Protein AF-A0A7C9LCJ6-F1 (afdb_monomer_lite)

Radius of gyration: 20.31 Å; chains: 1; bounding box: 43×65×40 Å

Structure (mmCIF, N/CA/C/O backbone):
data_AF-A0A7C9LCJ6-F1
#
_entry.id   AF-A0A7C9LCJ6-F1
#
loop_
_atom_site.group_PDB
_atom_site.id
_atom_site.type_symbol
_atom_site.label_atom_id
_atom_site.label_alt_id
_atom_site.label_comp_id
_atom_site.label_asym_id
_atom_site.label_entity_id
_atom_site.label_seq_id
_atom_site.pdbx_PDB_ins_code
_atom_site.Cartn_x
_atom_site.Cartn_y
_atom_site.Cartn_z
_atom_site.occupancy
_atom_site.B_iso_or_equiv
_atom_site.auth_seq_id
_atom_site.auth_comp_id
_atom_site.auth_asym_id
_atom_site.auth_atom_id
_atom_site.pdbx_PDB_model_num
ATOM 1 N N . MET A 1 1 ? -25.055 7.426 4.711 1.00 35.75 1 MET A N 1
ATOM 2 C CA . MET A 1 1 ? -24.542 7.550 3.333 1.00 35.75 1 MET A CA 1
ATOM 3 C C . MET A 1 1 ? -23.091 7.094 3.243 1.00 35.75 1 MET A C 1
ATOM 5 O O . MET A 1 1 ? -22.917 6.023 2.691 1.00 35.75 1 MET A O 1
ATOM 9 N N . ARG A 1 2 ? -22.102 7.724 3.911 1.00 42.06 2 ARG A N 1
ATOM 10 C CA . ARG A 1 2 ? -20.687 7.257 3.878 1.00 42.06 2 ARG A CA 1
ATOM 11 C C . ARG A 1 2 ? -20.478 5.758 4.163 1.00 42.06 2 ARG A C 1
ATOM 13 O O . ARG A 1 2 ? -19.827 5.092 3.375 1.00 42.06 2 ARG A O 1
ATOM 20 N N . ASN A 1 3 ? -21.097 5.198 5.209 1.00 47.25 3 ASN A N 1
ATOM 21 C CA . ASN A 1 3 ? -20.947 3.761 5.509 1.00 47.25 3 ASN A CA 1
ATOM 22 C C . ASN A 1 3 ? -21.596 2.841 4.457 1.00 47.25 3 ASN A C 1
ATOM 24 O O . ASN A 1 3 ? -21.202 1.689 4.341 1.00 47.25 3 ASN A O 1
ATOM 28 N N . GLN A 1 4 ? -22.598 3.312 3.704 1.00 44.66 4 GLN A N 1
ATOM 29 C CA . GLN A 1 4 ? -23.225 2.523 2.636 1.00 44.66 4 GLN A CA 1
ATOM 30 C C . GLN A 1 4 ? -22.378 2.545 1.360 1.00 44.66 4 GLN A C 1
ATOM 32 O O . GLN A 1 4 ? -22.213 1.502 0.746 1.00 44.66 4 GLN A O 1
ATOM 37 N N . GLU A 1 5 ? -21.792 3.692 1.010 1.00 51.62 5 GLU A N 1
ATOM 38 C CA . GLU A 1 5 ? -20.865 3.827 -0.125 1.00 51.62 5 GLU A CA 1
ATOM 39 C C . GLU A 1 5 ? -19.547 3.086 0.130 1.00 51.62 5 GLU A C 1
ATOM 41 O O . GLU A 1 5 ? -19.066 2.367 -0.739 1.00 51.62 5 GLU A O 1
ATOM 46 N N . GLN A 1 6 ? -19.007 3.165 1.352 1.00 58.88 6 GLN A N 1
ATOM 47 C CA . GLN A 1 6 ? -17.836 2.377 1.748 1.00 58.88 6 GLN A CA 1
ATOM 48 C C . GLN A 1 6 ? -18.121 0.873 1.711 1.00 58.88 6 GLN A C 1
ATOM 50 O O . GLN A 1 6 ? -17.286 0.108 1.240 1.00 58.88 6 GLN A O 1
ATOM 55 N N . ASN A 1 7 ? -19.297 0.432 2.168 1.00 61.66 7 ASN A N 1
ATOM 56 C CA . ASN A 1 7 ? -19.665 -0.983 2.097 1.00 61.66 7 ASN A CA 1
ATOM 57 C C . ASN A 1 7 ? -19.914 -1.452 0.656 1.00 61.66 7 ASN A C 1
ATOM 59 O O . ASN A 1 7 ? -19.486 -2.548 0.315 1.00 61.66 7 ASN A O 1
ATOM 63 N N . ALA A 1 8 ? -20.511 -0.619 -0.199 1.00 63.06 8 ALA A N 1
ATOM 64 C CA . ALA A 1 8 ? -20.677 -0.923 -1.619 1.00 63.06 8 ALA A CA 1
ATOM 65 C C . ALA A 1 8 ? -19.321 -1.042 -2.337 1.00 63.06 8 ALA A C 1
ATOM 67 O O . ALA A 1 8 ? -19.094 -2.007 -3.061 1.00 63.06 8 ALA A O 1
ATOM 68 N N . GLY A 1 9 ? -18.381 -0.125 -2.077 1.00 69.88 9 GLY A N 1
ATOM 69 C CA . GLY A 1 9 ? -17.020 -0.221 -2.613 1.00 69.88 9 GLY A CA 1
ATOM 70 C C . GLY A 1 9 ? -16.290 -1.487 -2.148 1.00 69.88 9 GLY A C 1
ATOM 71 O O . GLY A 1 9 ? -15.597 -2.133 -2.928 1.00 69.88 9 GLY A O 1
ATOM 72 N N . ARG A 1 10 ? -16.497 -1.901 -0.894 1.00 74.88 10 ARG A N 1
ATOM 73 C CA . ARG A 1 10 ? -15.926 -3.145 -0.351 1.00 74.88 10 ARG A CA 1
ATOM 74 C C . ARG A 1 10 ? -16.480 -4.394 -1.050 1.00 74.88 10 ARG A C 1
ATOM 76 O O . ARG A 1 10 ? -15.700 -5.257 -1.441 1.00 74.88 10 ARG A O 1
ATOM 83 N N . GLU A 1 11 ? -17.794 -4.461 -1.272 1.00 79.19 11 GLU A N 1
ATOM 84 C CA . GLU A 1 11 ? -18.436 -5.559 -2.019 1.00 79.19 11 GLU A CA 1
ATOM 85 C C . GLU A 1 11 ? -17.936 -5.645 -3.469 1.00 79.19 11 GLU A C 1
ATOM 87 O O . GLU A 1 11 ? -17.715 -6.739 -3.993 1.00 79.19 11 GLU A O 1
ATOM 92 N N . VAL A 1 12 ? -17.688 -4.495 -4.104 1.00 83.31 12 VAL A N 1
ATOM 93 C CA . VAL A 1 12 ? -17.089 -4.437 -5.442 1.00 83.31 12 VAL A CA 1
ATOM 94 C C . VAL A 1 12 ? -15.687 -5.043 -5.435 1.00 83.31 12 VAL A C 1
ATOM 96 O O . VAL A 1 12 ? -15.401 -5.895 -6.278 1.00 83.31 12 VAL A O 1
ATOM 99 N N . LEU A 1 13 ? -14.835 -4.678 -4.473 1.00 85.44 13 LEU A N 1
ATOM 100 C CA . LEU A 1 13 ? -13.474 -5.215 -4.397 1.00 85.44 13 LEU A CA 1
ATOM 101 C C . LEU A 1 13 ? -13.454 -6.731 -4.195 1.00 85.44 13 LEU A C 1
ATOM 103 O O . LEU A 1 13 ? -12.685 -7.408 -4.874 1.00 85.44 13 LEU A O 1
ATOM 107 N N . ASP A 1 14 ? -14.317 -7.268 -3.332 1.00 85.44 14 ASP A N 1
ATOM 108 C CA . ASP A 1 14 ? -14.449 -8.721 -3.169 1.00 85.44 14 ASP A CA 1
ATOM 109 C C . ASP A 1 14 ? -14.891 -9.384 -4.479 1.00 85.44 14 ASP A C 1
ATOM 111 O O . ASP A 1 14 ? -14.275 -10.344 -4.941 1.00 85.44 14 ASP A O 1
ATOM 115 N N . SER A 1 15 ? -15.889 -8.820 -5.164 1.00 85.56 15 SER A N 1
ATOM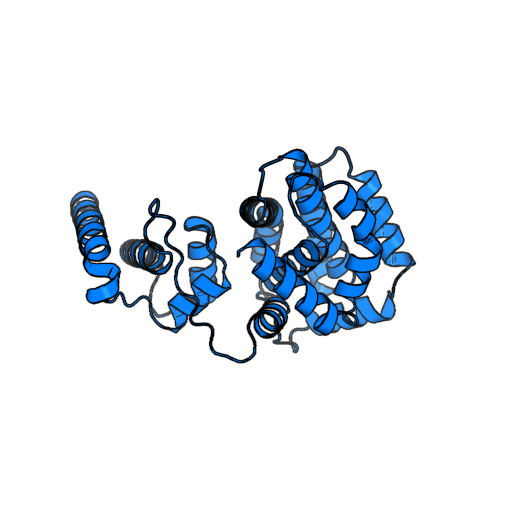 116 C CA . SER A 1 15 ? -16.385 -9.392 -6.419 1.00 85.56 15 SER A CA 1
ATOM 117 C C . SER A 1 15 ? -15.341 -9.394 -7.547 1.00 85.56 15 SER A C 1
ATOM 119 O O . SER A 1 15 ? -15.178 -10.410 -8.228 1.00 85.56 15 SER A O 1
ATOM 121 N N . VAL A 1 16 ? -14.600 -8.294 -7.719 1.00 88.50 16 VAL A N 1
ATOM 122 C CA . VAL A 1 16 ? -13.653 -8.094 -8.828 1.00 88.50 16 VAL A CA 1
ATOM 123 C C . VAL A 1 16 ? -12.315 -8.773 -8.544 1.00 88.50 16 VAL A C 1
ATOM 125 O O . VAL A 1 16 ? -11.758 -9.440 -9.418 1.00 88.50 16 VAL A O 1
ATOM 128 N N . PHE A 1 17 ? -11.808 -8.654 -7.316 1.00 90.81 17 PHE A N 1
ATOM 129 C CA . PHE A 1 17 ? -10.463 -9.100 -6.952 1.00 90.81 17 PHE A CA 1
ATOM 130 C C . PHE A 1 17 ? -10.439 -10.411 -6.160 1.00 90.81 17 PHE A C 1
ATOM 132 O O . PHE A 1 17 ? -9.354 -10.859 -5.803 1.00 90.81 17 PHE A O 1
ATOM 139 N N . SER A 1 18 ? -11.569 -11.099 -5.951 1.00 88.44 18 SER A N 1
ATOM 140 C CA . SER A 1 18 ? -11.627 -12.406 -5.257 1.00 88.44 18 SER A CA 1
ATOM 141 C C . SER A 1 18 ? -10.581 -13.427 -5.723 1.00 88.44 18 SER A C 1
ATOM 143 O O . SER A 1 18 ? -10.105 -14.236 -4.925 1.00 88.44 18 SER A O 1
ATOM 145 N N . ASN A 1 19 ? -10.198 -13.399 -7.004 1.00 87.94 19 ASN A N 1
ATOM 146 C CA . ASN A 1 19 ? -9.187 -14.295 -7.574 1.00 87.94 19 ASN A CA 1
ATOM 147 C C . ASN A 1 19 ? -7.772 -13.697 -7.641 1.00 87.94 19 ASN A C 1
ATOM 149 O O . ASN A 1 19 ? -6.826 -14.428 -7.939 1.00 87.94 19 ASN A O 1
ATOM 153 N N . HIS A 1 20 ? -7.604 -12.408 -7.342 1.00 91.25 20 HIS A N 1
ATOM 154 C CA . HIS A 1 20 ? -6.314 -11.729 -7.373 1.00 91.25 20 HIS A CA 1
ATOM 155 C C . HIS A 1 20 ? -5.376 -12.300 -6.290 1.00 91.25 20 HIS A C 1
ATOM 157 O O . HIS A 1 20 ? -5.785 -12.395 -5.125 1.00 91.25 20 HIS A O 1
ATOM 163 N N . PRO A 1 21 ? -4.113 -12.659 -6.607 1.00 89.62 21 PRO A N 1
ATOM 164 C CA . PRO A 1 21 ? -3.217 -13.326 -5.656 1.00 89.62 21 PRO A CA 1
ATOM 165 C C . PRO A 1 21 ? -3.026 -12.559 -4.343 1.00 89.62 21 PRO A C 1
ATOM 167 O O . PRO A 1 21 ? -3.142 -13.145 -3.266 1.00 89.62 21 PRO A O 1
ATOM 170 N N . LEU A 1 22 ? -2.818 -11.239 -4.421 1.00 90.00 22 LEU A N 1
ATOM 171 C CA . LEU A 1 22 ? -2.688 -10.386 -3.237 1.00 90.00 22 LEU A CA 1
ATOM 172 C C . LEU A 1 22 ? -3.994 -10.292 -2.429 1.00 90.00 22 LEU A C 1
ATOM 174 O O . LEU A 1 22 ? -3.958 -10.325 -1.202 1.00 90.00 22 LEU A O 1
ATOM 178 N N . TYR A 1 23 ? -5.153 -10.228 -3.088 1.00 90.38 23 TYR A N 1
ATOM 179 C CA . TYR A 1 23 ? -6.439 -10.122 -2.393 1.00 90.38 23 TYR A CA 1
ATOM 180 C C . TYR A 1 23 ? -6.761 -11.420 -1.642 1.00 90.38 23 TYR A C 1
ATOM 182 O O . TYR A 1 23 ? -7.127 -11.396 -0.467 1.00 90.38 23 TYR A O 1
ATOM 190 N N . ARG A 1 24 ? -6.519 -12.576 -2.277 1.00 86.00 24 ARG A N 1
ATOM 191 C CA . ARG A 1 24 ? -6.656 -13.897 -1.642 1.00 86.00 24 ARG A CA 1
ATOM 192 C C . ARG A 1 24 ? -5.725 -14.066 -0.452 1.00 86.0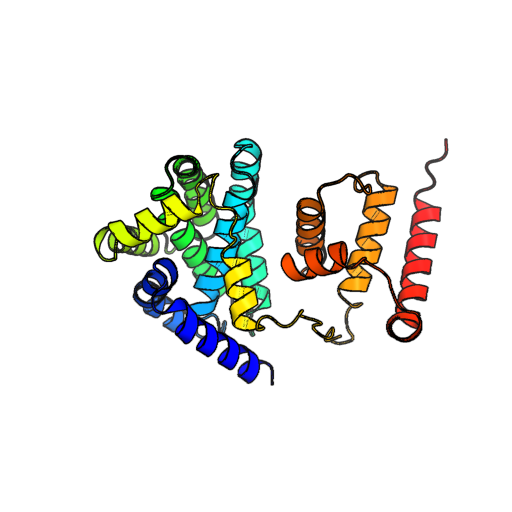0 24 ARG A C 1
ATOM 194 O O . ARG A 1 24 ? -6.145 -14.617 0.567 1.00 86.00 24 ARG A O 1
ATOM 201 N N . LEU A 1 25 ? -4.484 -13.589 -0.578 1.00 84.00 25 LEU A N 1
ATOM 202 C CA . LEU A 1 25 ? -3.533 -13.569 0.526 1.00 84.00 25 LEU A CA 1
ATOM 203 C C . LEU A 1 25 ? -4.125 -12.803 1.708 1.00 84.00 25 LEU A C 1
ATOM 205 O O . LEU A 1 25 ? -4.249 -13.367 2.790 1.00 84.00 25 LEU A O 1
ATOM 209 N N . ILE A 1 26 ? -4.534 -11.554 1.487 1.00 86.94 26 ILE A N 1
ATOM 210 C CA . ILE A 1 26 ? -5.057 -10.663 2.528 1.00 86.94 26 ILE A CA 1
ATOM 211 C C . ILE A 1 26 ? -6.328 -11.232 3.161 1.00 86.94 26 ILE A C 1
ATOM 213 O O . ILE A 1 26 ? -6.424 -11.270 4.387 1.00 86.94 26 ILE A O 1
ATOM 217 N N . SER A 1 27 ? -7.260 -11.752 2.362 1.00 83.44 27 SER A N 1
ATOM 218 C CA . SER A 1 27 ? -8.479 -12.407 2.851 1.00 83.44 27 SER A CA 1
ATOM 219 C C . SER A 1 27 ? -8.157 -13.564 3.809 1.00 83.44 27 SER A C 1
ATOM 221 O O . SER A 1 27 ? -8.648 -13.612 4.941 1.00 83.44 27 SER A O 1
ATOM 223 N N . GLY A 1 28 ? -7.241 -14.457 3.421 1.00 78.00 28 GLY A N 1
ATOM 224 C CA . GLY A 1 28 ? -6.842 -15.593 4.258 1.00 78.00 28 GLY A CA 1
ATOM 225 C C . GLY A 1 28 ? -5.976 -15.217 5.468 1.00 78.00 28 GLY A C 1
ATOM 226 O O . GLY A 1 28 ? -5.995 -15.914 6.486 1.00 78.00 28 GLY A O 1
ATOM 227 N N . ALA A 1 29 ? -5.210 -14.133 5.362 1.00 75.44 29 ALA A N 1
ATOM 228 C CA . ALA A 1 29 ? -4.171 -13.732 6.307 1.00 75.44 29 ALA A CA 1
ATOM 229 C C . ALA A 1 29 ? -4.650 -12.760 7.382 1.00 75.44 29 ALA A C 1
ATOM 231 O O . ALA A 1 29 ? -4.301 -12.889 8.561 1.00 75.44 29 ALA A O 1
ATOM 232 N N . CYS A 1 30 ? -5.422 -11.764 6.961 1.00 80.50 30 CYS A N 1
ATOM 233 C CA . CYS A 1 30 ? -5.667 -10.561 7.740 1.00 80.50 30 CYS A CA 1
ATOM 234 C C . CYS A 1 30 ? -7.007 -10.573 8.475 1.00 80.50 30 CYS A C 1
ATOM 236 O O . CYS A 1 30 ? -7.213 -9.730 9.345 1.00 80.50 30 CYS A O 1
ATOM 238 N N . THR A 1 31 ? -7.859 -11.578 8.238 1.00 78.25 31 THR A N 1
ATOM 239 C CA . THR A 1 31 ? -9.140 -11.754 8.949 1.00 78.25 31 THR A CA 1
ATOM 240 C C . THR A 1 31 ? -8.979 -11.721 10.478 1.00 78.25 31 THR A C 1
ATOM 242 O O . THR A 1 31 ? -9.851 -11.226 11.190 1.00 78.25 31 THR A O 1
ATOM 245 N N . LYS A 1 32 ? -7.868 -12.241 11.029 1.00 81.31 32 LYS A N 1
ATOM 246 C CA . LYS A 1 32 ? -7.633 -12.180 12.484 1.00 81.31 32 LYS A CA 1
ATOM 247 C C . LYS A 1 32 ? -7.395 -10.752 12.983 1.00 81.31 32 LYS A C 1
ATOM 249 O O . LYS A 1 32 ? -7.870 -10.422 14.060 1.00 81.31 32 LYS A O 1
ATOM 254 N N . TYR A 1 33 ? -6.711 -9.926 12.192 1.00 82.12 33 TYR A N 1
ATOM 255 C CA . TYR A 1 33 ? -6.375 -8.554 12.554 1.00 82.12 33 TYR A CA 1
ATOM 256 C C . TYR A 1 33 ? -7.589 -7.639 12.410 1.00 82.12 33 TYR A C 1
ATOM 258 O O . TYR A 1 33 ? -7.791 -6.794 13.268 1.00 82.12 33 TYR A O 1
ATOM 266 N N . GLU A 1 34 ? -8.457 -7.865 11.418 1.00 78.31 34 GLU A N 1
ATOM 267 C CA . GLU A 1 34 ? -9.744 -7.154 11.310 1.00 78.31 34 GLU A CA 1
ATOM 268 C C . GLU A 1 34 ? -10.567 -7.278 12.604 1.00 78.31 34 GLU A C 1
ATOM 270 O O . GLU A 1 34 ? -11.122 -6.300 13.092 1.00 78.31 34 GLU A O 1
ATOM 275 N N . ARG A 1 35 ? -10.570 -8.459 13.239 1.00 81.88 35 ARG A N 1
ATOM 276 C CA . ARG A 1 35 ? -11.262 -8.673 14.525 1.00 81.88 35 ARG A CA 1
ATOM 277 C C . ARG A 1 35 ? -10.651 -7.903 15.695 1.00 81.88 35 ARG A C 1
ATOM 279 O O . ARG A 1 35 ? -11.317 -7.749 16.713 1.00 81.88 35 ARG A O 1
ATOM 286 N N . GLU A 1 36 ? -9.398 -7.477 15.580 1.00 82.94 36 GLU A N 1
ATOM 287 C CA . GLU A 1 36 ? -8.702 -6.676 16.590 1.00 82.94 36 GLU A CA 1
ATOM 288 C C . GLU A 1 36 ? -8.849 -5.168 16.335 1.00 82.94 36 GLU A C 1
ATOM 290 O O . GLU A 1 36 ? -8.689 -4.379 17.261 1.00 82.94 36 GLU A O 1
ATOM 295 N N . LEU A 1 37 ? -9.210 -4.767 15.112 1.00 82.69 37 LEU A N 1
ATOM 296 C CA . LEU A 1 37 ? -9.400 -3.377 14.681 1.00 82.69 37 LEU A CA 1
ATOM 297 C C . LEU A 1 37 ? -10.842 -2.897 14.900 1.00 82.69 37 LEU A C 1
ATOM 299 O O . LEU A 1 37 ? -11.500 -2.349 14.018 1.00 82.69 37 LEU A O 1
ATOM 303 N N . THR A 1 38 ? -11.359 -3.138 16.102 1.00 79.31 38 THR A N 1
ATOM 304 C CA . THR A 1 38 ? -12.783 -2.939 16.413 1.00 79.31 38 THR A CA 1
ATOM 305 C C . THR A 1 38 ? -13.217 -1.474 16.481 1.00 79.31 38 THR A C 1
ATOM 307 O O . THR A 1 38 ? -14.412 -1.196 16.377 1.00 79.31 38 THR A O 1
ATOM 310 N N . LEU A 1 39 ? -12.282 -0.539 16.670 1.00 75.81 39 LEU A N 1
ATOM 311 C CA . LEU A 1 39 ? -12.570 0.887 16.845 1.00 75.81 39 LEU A CA 1
ATOM 312 C C . LEU A 1 39 ? -12.263 1.716 15.593 1.00 75.81 39 LEU A C 1
ATOM 314 O O . LEU A 1 39 ? -12.740 2.849 15.480 1.00 75.81 39 LEU A O 1
ATOM 318 N N . SER A 1 40 ? -11.475 1.177 14.666 1.00 72.94 40 SER A N 1
ATOM 319 C CA . SER A 1 40 ? -10.958 1.907 13.508 1.00 72.94 40 SER A CA 1
ATOM 320 C C . SER A 1 40 ? -11.761 1.727 12.217 1.00 72.94 40 SER A C 1
ATOM 322 O O . SER A 1 40 ? -11.511 2.453 11.261 1.00 72.94 40 SER A O 1
ATOM 324 N N . ASP A 1 41 ? -12.740 0.811 12.172 1.00 80.31 41 ASP A N 1
ATOM 325 C CA . ASP A 1 41 ? -13.515 0.461 10.956 1.00 80.31 41 ASP A CA 1
ATOM 326 C C . ASP A 1 41 ? -12.621 0.095 9.748 1.00 80.31 41 ASP A C 1
ATOM 328 O O . ASP A 1 41 ? -13.053 0.111 8.595 1.00 80.31 41 ASP A O 1
ATOM 332 N N . ILE A 1 42 ? -11.352 -0.235 10.017 1.00 85.75 42 ILE A N 1
ATOM 333 C CA . ILE A 1 42 ? -10.382 -0.695 9.028 1.00 85.75 42 ILE A CA 1
ATOM 334 C C . ILE A 1 42 ? -10.664 -2.165 8.760 1.00 85.75 42 ILE A C 1
ATOM 336 O O . ILE A 1 42 ? -10.697 -2.983 9.684 1.00 85.75 42 ILE A O 1
ATOM 340 N N . ARG A 1 43 ? -10.830 -2.502 7.483 1.00 86.06 43 ARG A N 1
ATOM 341 C CA . ARG A 1 43 ? -11.160 -3.860 7.045 1.00 86.06 43 ARG A CA 1
ATOM 342 C C . ARG A 1 43 ? -10.102 -4.428 6.112 1.00 86.06 43 ARG A C 1
ATOM 344 O O . ARG A 1 43 ? -9.115 -3.774 5.773 1.00 86.06 43 ARG A O 1
ATOM 351 N N . MET A 1 44 ? -10.295 -5.676 5.702 1.00 87.31 44 MET A N 1
ATOM 352 C CA . MET A 1 44 ? -9.367 -6.360 4.804 1.00 87.31 44 MET A CA 1
ATOM 353 C C . MET A 1 44 ? -9.173 -5.632 3.466 1.00 87.31 44 MET A C 1
ATOM 355 O O . MET A 1 44 ? -8.059 -5.592 2.947 1.00 87.31 44 MET A O 1
ATOM 359 N N . GLU A 1 45 ? -10.217 -4.999 2.935 1.00 87.88 45 GLU A N 1
ATOM 360 C CA . GLU A 1 45 ? -10.150 -4.229 1.694 1.00 87.88 45 GLU A CA 1
ATOM 361 C C . GLU A 1 45 ? -9.263 -2.992 1.849 1.00 87.88 45 GLU A C 1
ATOM 363 O O . GLU A 1 45 ? -8.543 -2.629 0.923 1.00 87.88 45 GLU A O 1
ATOM 368 N N . ASP A 1 46 ? -9.237 -2.383 3.037 1.00 88.38 46 ASP A N 1
ATOM 369 C CA . ASP A 1 46 ? -8.347 -1.261 3.321 1.00 88.38 46 ASP A CA 1
ATOM 370 C C . ASP A 1 46 ? -6.880 -1.699 3.297 1.00 88.38 46 ASP A C 1
ATOM 372 O O . ASP A 1 46 ? -6.039 -0.980 2.761 1.00 88.38 46 ASP A O 1
ATOM 376 N N . PHE A 1 47 ? -6.568 -2.905 3.781 1.00 90.12 47 PHE A N 1
ATOM 377 C CA . PHE A 1 47 ? -5.223 -3.463 3.628 1.00 90.12 47 PHE A CA 1
ATOM 378 C C . PHE A 1 47 ? -4.864 -3.707 2.166 1.00 90.12 47 PHE A C 1
ATOM 380 O O . PHE A 1 47 ? -3.725 -3.452 1.780 1.00 90.12 47 PHE A O 1
ATOM 387 N N . PHE A 1 48 ? -5.811 -4.181 1.355 1.00 91.44 48 PHE A N 1
ATOM 388 C CA . PHE A 1 48 ? -5.582 -4.402 -0.072 1.00 91.44 48 PHE A CA 1
ATOM 389 C C . PHE A 1 48 ? -5.286 -3.092 -0.802 1.00 91.44 48 PHE A C 1
ATOM 391 O O . PHE A 1 48 ? -4.253 -2.990 -1.462 1.00 91.44 48 PHE A O 1
ATOM 398 N N . VAL A 1 49 ? -6.124 -2.072 -0.600 1.00 90.69 49 VAL A N 1
ATOM 399 C CA . VAL A 1 49 ? -5.953 -0.742 -1.201 1.00 90.69 49 VAL A CA 1
ATOM 400 C C . VAL A 1 49 ? -4.631 -0.107 -0.774 1.00 90.69 49 VAL A C 1
ATOM 402 O O . VAL A 1 49 ? -3.883 0.383 -1.615 1.00 90.69 49 VAL A O 1
ATOM 405 N N . GLU A 1 50 ? -4.303 -0.123 0.520 1.00 92.31 50 GLU A N 1
ATOM 406 C CA . GLU A 1 50 ? -3.057 0.497 0.981 1.00 92.31 50 GLU A CA 1
ATOM 407 C C . GLU A 1 50 ? -1.811 -0.286 0.552 1.00 92.31 50 GLU A C 1
ATOM 409 O O . GLU A 1 50 ? -0.797 0.329 0.231 1.00 92.31 50 GLU A O 1
ATOM 414 N N . THR A 1 51 ? -1.876 -1.619 0.478 1.00 93.31 51 THR A N 1
ATOM 415 C CA . THR A 1 51 ? -0.753 -2.416 -0.046 1.00 93.31 51 THR A CA 1
ATOM 416 C C . THR A 1 51 ? -0.539 -2.144 -1.535 1.00 93.31 51 THR A C 1
ATOM 418 O O . THR A 1 51 ? 0.607 -2.004 -1.958 1.00 93.31 51 THR A O 1
ATOM 421 N N . ALA A 1 52 ? -1.617 -2.011 -2.315 1.00 92.38 52 ALA A N 1
ATOM 422 C CA . ALA A 1 52 ? -1.550 -1.634 -3.726 1.00 92.38 52 ALA A CA 1
ATOM 423 C C . ALA A 1 52 ? -0.905 -0.255 -3.922 1.00 92.38 52 ALA A C 1
ATOM 425 O O . ALA A 1 52 ? 0.029 -0.130 -4.708 1.00 92.38 52 ALA A O 1
ATOM 426 N N . ASN A 1 53 ? -1.323 0.749 -3.140 1.00 90.38 53 ASN A N 1
ATOM 427 C CA . ASN A 1 53 ? -0.720 2.085 -3.174 1.00 90.38 53 ASN A CA 1
ATOM 428 C C . ASN A 1 53 ? 0.792 2.031 -2.905 1.00 90.38 53 ASN A C 1
ATOM 430 O O . ASN A 1 53 ? 1.572 2.653 -3.619 1.00 90.38 53 ASN A O 1
ATOM 434 N N . CYS A 1 54 ? 1.218 1.273 -1.892 1.00 92.50 54 CYS A N 1
ATOM 435 C CA . CYS A 1 54 ? 2.637 1.135 -1.570 1.00 92.50 54 CYS A CA 1
ATOM 436 C C . CYS A 1 54 ? 3.427 0.399 -2.666 1.00 92.50 54 CYS A C 1
ATOM 438 O O . CYS A 1 54 ? 4.564 0.768 -2.947 1.00 92.50 54 CYS A O 1
ATOM 440 N N . LEU A 1 55 ? 2.843 -0.627 -3.291 1.00 92.56 55 LEU A N 1
ATOM 441 C CA . LEU A 1 55 ? 3.467 -1.343 -4.406 1.00 92.56 55 LEU A CA 1
ATOM 442 C C . LEU A 1 55 ? 3.652 -0.442 -5.630 1.00 92.56 55 LEU A C 1
ATOM 444 O O . LEU A 1 55 ? 4.746 -0.404 -6.190 1.00 92.56 55 LEU A O 1
ATOM 448 N N . ASP A 1 56 ? 2.628 0.330 -5.992 1.00 90.31 56 ASP A N 1
ATOM 449 C CA . ASP A 1 56 ? 2.713 1.323 -7.066 1.00 90.31 56 ASP A CA 1
ATOM 450 C C . ASP A 1 56 ? 3.757 2.409 -6.751 1.00 90.31 56 ASP A C 1
ATOM 452 O O . ASP A 1 56 ? 4.514 2.824 -7.632 1.00 90.31 56 ASP A O 1
ATOM 456 N N . GLU A 1 57 ? 3.852 2.845 -5.486 1.00 87.94 57 GLU A N 1
ATOM 457 C CA . GLU A 1 57 ? 4.856 3.815 -5.033 1.00 87.94 57 GLU A CA 1
ATOM 458 C C . GLU A 1 57 ? 6.292 3.328 -5.279 1.00 87.94 57 GLU A C 1
ATOM 460 O O . GLU A 1 57 ? 7.114 4.128 -5.738 1.00 87.94 57 GLU A O 1
ATOM 465 N N . VAL A 1 58 ? 6.569 2.042 -5.022 1.00 88.56 58 VAL A N 1
ATOM 466 C CA . VAL A 1 58 ? 7.872 1.399 -5.273 1.00 88.56 58 VAL A CA 1
ATOM 467 C C . VAL A 1 58 ? 8.107 1.183 -6.773 1.00 88.56 58 VAL A C 1
ATOM 469 O O . VAL A 1 58 ? 9.193 1.491 -7.273 1.00 88.56 58 VAL A O 1
ATOM 472 N N . LYS A 1 59 ? 7.085 0.700 -7.494 1.00 86.00 59 LYS A N 1
ATOM 473 C CA . LYS A 1 59 ? 7.140 0.370 -8.926 1.00 86.00 59 LYS A CA 1
ATOM 474 C C . LYS A 1 59 ? 7.388 1.585 -9.819 1.00 86.00 59 LYS A C 1
ATOM 476 O O . LYS A 1 59 ? 8.121 1.478 -10.796 1.00 86.00 59 LYS A O 1
ATOM 481 N N . GLU A 1 60 ? 6.795 2.745 -9.513 1.00 74.19 60 GLU A N 1
ATOM 482 C CA . GLU A 1 60 ? 6.817 3.918 -10.409 1.00 74.19 60 GLU A CA 1
ATOM 483 C C . GLU A 1 60 ? 8.242 4.377 -10.791 1.00 74.19 60 GLU A C 1
ATOM 485 O O . GLU A 1 60 ? 8.410 5.094 -11.778 1.00 74.19 60 GLU A O 1
ATOM 490 N N . LYS A 1 61 ? 9.282 3.992 -10.038 1.00 63.06 61 LYS A N 1
ATOM 491 C CA . LYS A 1 61 ? 10.647 4.502 -10.229 1.00 63.06 61 LYS A CA 1
ATOM 492 C C . LYS A 1 61 ? 11.728 3.412 -10.147 1.00 63.06 61 LYS A C 1
ATOM 494 O O . LYS A 1 61 ? 12.761 3.659 -9.533 1.00 63.06 61 LYS A O 1
ATOM 499 N N . ASP A 1 62 ? 11.536 2.290 -10.848 1.00 60.62 62 ASP A N 1
ATOM 500 C CA . ASP A 1 62 ? 12.464 1.133 -10.986 1.00 60.62 62 ASP A CA 1
ATOM 501 C C . ASP A 1 62 ? 13.907 1.467 -11.472 1.00 60.62 62 ASP A C 1
ATOM 503 O O . ASP A 1 62 ? 14.708 0.590 -11.760 1.00 60.62 62 ASP A O 1
ATOM 507 N N . ASN A 1 63 ? 14.285 2.749 -11.579 1.00 60.12 63 ASN A N 1
ATOM 508 C CA . ASN A 1 63 ? 15.582 3.195 -12.095 1.00 60.12 63 ASN A CA 1
ATOM 509 C C . ASN A 1 63 ? 16.403 4.082 -11.131 1.00 60.12 63 ASN A C 1
ATOM 511 O O . ASN A 1 63 ? 17.524 4.445 -11.489 1.00 60.12 63 ASN A O 1
ATOM 515 N N . ASP A 1 64 ? 15.900 4.449 -9.942 1.00 75.38 64 ASP A N 1
ATOM 516 C CA . ASP A 1 64 ? 16.673 5.220 -8.945 1.00 75.38 64 ASP A CA 1
ATOM 517 C C . ASP A 1 64 ? 16.610 4.575 -7.547 1.00 75.38 64 ASP A C 1
ATOM 519 O O . ASP A 1 64 ? 15.669 4.832 -6.786 1.00 75.38 64 ASP A O 1
ATOM 523 N N . PRO A 1 65 ? 17.628 3.770 -7.184 1.00 79.19 65 PRO A N 1
ATOM 524 C CA . PRO A 1 65 ? 17.667 3.091 -5.897 1.00 79.19 65 PRO A CA 1
ATOM 525 C C . PRO A 1 65 ? 17.591 4.037 -4.696 1.00 79.19 65 PRO A C 1
ATOM 527 O O . PRO A 1 65 ? 16.895 3.723 -3.736 1.00 79.19 65 PRO A O 1
ATOM 530 N N . ALA A 1 66 ? 18.245 5.204 -4.745 1.00 80.19 66 ALA A N 1
ATOM 531 C CA . ALA A 1 66 ? 18.281 6.135 -3.614 1.00 80.19 66 ALA A CA 1
ATOM 532 C C . ALA A 1 66 ? 16.894 6.724 -3.324 1.00 80.19 66 ALA A C 1
ATOM 534 O O . ALA A 1 66 ? 16.498 6.883 -2.170 1.00 80.19 66 ALA A O 1
ATOM 535 N N . PHE A 1 67 ? 16.130 6.996 -4.380 1.00 77.94 67 PHE A N 1
ATOM 536 C CA . PHE A 1 67 ? 14.756 7.459 -4.250 1.00 77.94 67 PHE A CA 1
ATOM 537 C C . PHE A 1 67 ? 13.822 6.361 -3.722 1.00 77.94 67 PHE A C 1
ATOM 539 O O . PHE A 1 67 ? 12.953 6.633 -2.895 1.00 77.94 67 PHE A O 1
ATOM 546 N N . GLN A 1 68 ? 13.996 5.112 -4.165 1.00 81.88 68 GLN A N 1
ATOM 547 C CA . GLN A 1 68 ? 13.211 3.984 -3.652 1.00 81.88 68 GLN A CA 1
ATOM 548 C C . GLN A 1 68 ? 13.471 3.741 -2.155 1.00 81.88 68 GLN A C 1
ATOM 550 O O . GLN A 1 68 ? 12.530 3.469 -1.408 1.00 81.88 68 GLN A O 1
ATOM 555 N N . GLU A 1 69 ? 14.716 3.907 -1.697 1.00 85.94 69 GLU A N 1
ATOM 556 C CA . GLU A 1 69 ? 15.054 3.863 -0.270 1.00 85.94 69 GLU A CA 1
ATOM 557 C C . GLU A 1 69 ? 14.341 4.975 0.517 1.00 85.94 69 GLU A C 1
ATOM 559 O O . GLU A 1 69 ? 13.666 4.672 1.502 1.00 85.94 69 GLU A O 1
ATOM 564 N N . GLU A 1 70 ? 14.403 6.230 0.052 1.00 85.69 70 GLU A N 1
ATOM 565 C CA . GLU A 1 70 ? 13.717 7.378 0.677 1.00 85.69 70 GLU A CA 1
ATOM 566 C C . GLU A 1 70 ? 12.200 7.142 0.802 1.00 85.69 70 GLU A C 1
ATOM 568 O O . GLU A 1 70 ? 11.590 7.398 1.847 1.00 85.69 70 GLU A O 1
ATOM 573 N N . ILE A 1 71 ? 11.583 6.596 -0.248 1.00 84.69 71 ILE A N 1
ATOM 574 C CA . ILE A 1 71 ? 10.164 6.233 -0.251 1.00 84.69 71 ILE A CA 1
ATOM 575 C C . ILE A 1 71 ? 9.871 5.179 0.820 1.00 84.69 71 ILE A C 1
ATOM 577 O O . ILE A 1 71 ? 8.951 5.363 1.621 1.00 84.69 71 ILE A O 1
ATOM 581 N N . CYS A 1 72 ? 10.658 4.102 0.889 1.00 87.00 72 CYS A N 1
ATOM 582 C CA . CYS A 1 72 ? 10.485 3.070 1.910 1.00 87.00 72 CYS A CA 1
ATOM 583 C C . CYS A 1 72 ? 10.713 3.600 3.337 1.00 87.00 72 CYS A C 1
ATOM 585 O O . CYS A 1 72 ? 10.021 3.158 4.258 1.00 87.00 72 CYS A O 1
ATOM 587 N N . GLU A 1 73 ? 11.616 4.564 3.533 1.00 87.69 73 GLU A N 1
ATOM 588 C CA . GLU A 1 73 ? 11.831 5.229 4.825 1.00 87.69 73 GLU A CA 1
ATOM 589 C C . GLU A 1 73 ? 10.609 6.043 5.282 1.00 87.69 73 GLU A C 1
ATOM 591 O O . GLU A 1 73 ? 10.247 6.004 6.464 1.00 87.69 73 GLU A O 1
ATOM 596 N N . GLY A 1 74 ? 9.946 6.743 4.356 1.00 87.19 74 GLY A N 1
ATOM 597 C CA . GLY A 1 74 ? 8.746 7.548 4.621 1.00 87.19 74 GLY A CA 1
ATOM 598 C C . GLY A 1 74 ? 7.428 6.763 4.629 1.00 87.19 74 GLY A C 1
ATOM 599 O O . GLY A 1 74 ? 6.389 7.288 5.044 1.00 87.19 74 GLY A O 1
ATOM 600 N N . MET A 1 75 ? 7.445 5.501 4.194 1.00 89.56 75 MET A N 1
ATOM 601 C CA . MET A 1 75 ? 6.229 4.733 3.909 1.00 89.56 75 MET A CA 1
ATOM 602 C C . MET A 1 75 ? 5.376 4.429 5.141 1.00 89.56 75 MET A C 1
ATOM 604 O O . MET A 1 75 ? 4.156 4.280 5.040 1.00 89.56 75 MET A O 1
ATOM 608 N N . TRP A 1 76 ? 6.006 4.336 6.316 1.00 91.38 76 TRP A N 1
ATOM 609 C CA . TRP A 1 76 ? 5.274 4.183 7.571 1.00 91.38 76 TRP A CA 1
ATOM 610 C C . TRP A 1 76 ? 4.335 5.372 7.796 1.00 91.38 76 TRP A C 1
ATOM 612 O O . TRP A 1 76 ? 3.135 5.186 7.991 1.00 91.38 76 TRP A O 1
ATOM 622 N N . ASP A 1 77 ? 4.871 6.591 7.732 1.00 89.06 77 ASP A N 1
ATOM 623 C CA . ASP A 1 77 ? 4.127 7.812 8.043 1.00 89.06 77 ASP A CA 1
ATOM 624 C C . ASP A 1 77 ? 3.041 8.088 6.996 1.00 89.06 77 ASP A C 1
ATOM 626 O O . ASP A 1 77 ? 1.925 8.488 7.348 1.00 89.06 77 ASP A O 1
ATOM 630 N N . SER A 1 78 ? 3.326 7.818 5.715 1.00 88.12 78 SER A N 1
ATOM 631 C CA . SER A 1 78 ? 2.340 7.960 4.638 1.00 88.12 78 SER A CA 1
ATOM 632 C C . SER A 1 78 ? 1.167 6.992 4.823 1.00 88.12 78 SER A C 1
ATOM 634 O O . SER A 1 78 ? 0.008 7.420 4.830 1.00 88.12 78 SER A O 1
ATOM 636 N N . THR A 1 79 ? 1.454 5.714 5.078 1.00 90.00 79 THR A N 1
ATOM 637 C CA . THR A 1 79 ? 0.444 4.670 5.311 1.00 90.00 79 THR A CA 1
ATOM 638 C C . THR A 1 79 ? -0.368 4.950 6.573 1.00 90.00 79 THR A C 1
ATOM 640 O O . THR A 1 79 ? -1.600 4.927 6.538 1.00 90.00 79 THR A O 1
ATOM 643 N N . TRP A 1 80 ? 0.300 5.299 7.674 1.00 91.75 80 TRP A N 1
ATOM 644 C CA . TRP A 1 80 ? -0.349 5.656 8.935 1.00 91.75 80 TRP A CA 1
ATOM 645 C C . TRP A 1 80 ? -1.302 6.842 8.761 1.00 91.75 80 TRP A C 1
ATOM 647 O O . TRP A 1 80 ? -2.436 6.821 9.252 1.00 91.75 80 TRP A O 1
ATOM 657 N N . SER A 1 81 ? -0.874 7.872 8.020 1.00 87.12 81 SER A N 1
ATOM 658 C CA . SER A 1 81 ? -1.696 9.048 7.723 1.00 87.12 81 SER A CA 1
ATOM 659 C C . SER A 1 81 ? -2.929 8.687 6.895 1.00 87.12 81 SER A C 1
ATOM 661 O O . SER A 1 81 ? -4.027 9.151 7.213 1.00 87.12 81 SER A O 1
ATOM 663 N N . ARG A 1 82 ? -2.783 7.849 5.859 1.00 85.62 82 ARG A N 1
ATOM 664 C CA . ARG A 1 82 ? -3.904 7.405 5.012 1.00 85.62 82 ARG A CA 1
ATOM 665 C C . ARG A 1 82 ? -4.925 6.588 5.803 1.00 85.62 82 ARG A C 1
ATOM 667 O O . ARG A 1 82 ? -6.112 6.912 5.768 1.00 85.62 82 ARG A O 1
ATOM 674 N N . LEU A 1 83 ? -4.472 5.613 6.590 1.00 85.56 83 LEU A N 1
ATOM 675 C CA . LEU A 1 83 ? -5.341 4.792 7.441 1.00 85.56 83 LEU A CA 1
ATOM 676 C C . LEU A 1 83 ? -6.050 5.621 8.521 1.00 85.56 83 LEU A C 1
ATOM 678 O O . LEU A 1 83 ? -7.248 5.454 8.750 1.00 85.56 83 LEU A O 1
ATOM 682 N N . SER A 1 84 ? -5.353 6.583 9.131 1.00 86.56 84 SER A N 1
ATOM 683 C CA . SER A 1 84 ? -5.948 7.478 10.134 1.00 86.56 84 SER A CA 1
ATOM 684 C C . SER A 1 84 ? -7.098 8.321 9.586 1.00 86.56 84 SER A C 1
ATOM 686 O O . SER A 1 84 ? -8.037 8.607 10.320 1.00 86.56 84 SER A O 1
ATOM 688 N N . ARG A 1 85 ? -7.039 8.726 8.309 1.00 82.50 85 ARG A N 1
ATOM 689 C CA . ARG A 1 85 ? -8.111 9.506 7.660 1.00 82.50 85 ARG A CA 1
ATOM 690 C C . ARG A 1 85 ? -9.344 8.665 7.337 1.00 82.50 85 ARG A C 1
ATOM 692 O O . ARG A 1 85 ? -10.436 9.220 7.262 1.00 82.50 85 ARG A O 1
ATOM 699 N N . LYS A 1 86 ? -9.163 7.361 7.116 1.00 76.44 86 LYS A N 1
ATOM 700 C CA . LYS A 1 86 ? -10.257 6.410 6.868 1.00 76.44 86 LYS A CA 1
ATOM 701 C C . LYS A 1 86 ? -10.989 6.037 8.153 1.00 76.44 86 LYS A C 1
ATOM 703 O O . LYS A 1 86 ? -12.191 5.794 8.122 1.00 76.44 86 LYS A O 1
ATOM 708 N N . SER A 1 87 ? -10.266 6.020 9.268 1.00 75.25 87 SER A N 1
ATOM 709 C CA . SER A 1 87 ? -10.820 5.624 10.551 1.00 75.25 87 SER A CA 1
ATOM 710 C C . SER A 1 87 ? -11.848 6.619 11.094 1.00 75.25 87 SER A C 1
ATOM 712 O O . SER A 1 87 ? -11.620 7.829 11.128 1.00 75.25 87 SER A O 1
ATOM 714 N N . GLN A 1 88 ? -12.960 6.093 11.611 1.00 69.12 88 GLN A N 1
ATOM 715 C CA . GLN A 1 88 ? -13.966 6.886 12.326 1.00 69.12 88 GLN A CA 1
ATOM 716 C C . GLN A 1 88 ? -13.471 7.341 13.709 1.00 69.12 88 GLN A C 1
ATOM 718 O O . GLN A 1 88 ? -13.950 8.346 14.238 1.00 69.12 88 GLN A O 1
ATOM 723 N N . SER A 1 89 ? -12.509 6.619 14.301 1.00 74.44 89 SER A N 1
ATOM 724 C CA . SER A 1 89 ? -11.906 6.964 15.590 1.00 74.44 89 SER A CA 1
ATOM 725 C C . SER A 1 89 ? -10.390 6.741 15.590 1.00 74.44 89 SER A C 1
ATOM 727 O O . SER A 1 89 ? -9.878 5.691 15.201 1.00 74.44 89 SER A O 1
ATOM 729 N N . ILE A 1 90 ? -9.625 7.746 16.019 1.00 77.06 90 ILE A N 1
ATOM 730 C CA . ILE A 1 90 ? -8.160 7.654 16.019 1.00 77.06 90 ILE A CA 1
ATOM 731 C C . ILE A 1 90 ? -7.712 6.890 17.272 1.00 77.06 90 ILE A C 1
ATOM 733 O O . ILE A 1 90 ? -7.336 7.486 18.282 1.00 77.06 90 ILE A O 1
ATOM 737 N N . ASN A 1 91 ? -7.753 5.558 17.208 1.00 86.88 91 ASN A N 1
ATOM 738 C CA . ASN A 1 91 ? -7.052 4.697 18.154 1.00 86.88 91 ASN A CA 1
ATOM 739 C C . ASN A 1 91 ? -5.639 4.420 17.628 1.00 86.88 91 ASN A C 1
ATOM 741 O O . ASN A 1 91 ? -5.448 3.635 16.702 1.00 86.88 91 ASN A O 1
ATOM 745 N N . LYS A 1 92 ? -4.641 5.062 18.240 1.00 88.19 92 LYS A N 1
ATOM 746 C CA . LYS A 1 92 ? -3.245 4.992 17.794 1.00 88.19 92 LYS A CA 1
ATOM 747 C C . LYS A 1 92 ? -2.711 3.559 17.713 1.00 88.19 92 LYS A C 1
ATOM 749 O O . LYS A 1 92 ? -1.985 3.257 16.773 1.00 88.19 92 LYS A O 1
ATOM 754 N N . ASP A 1 93 ? -3.071 2.689 18.652 1.00 88.62 93 ASP A N 1
ATOM 755 C CA . ASP A 1 93 ? -2.567 1.313 18.673 1.00 88.62 93 ASP A CA 1
ATOM 756 C C . ASP A 1 93 ? -3.176 0.465 17.554 1.00 88.62 93 ASP A C 1
ATOM 758 O O . ASP A 1 93 ? -2.458 -0.318 16.933 1.00 88.62 93 ASP A O 1
ATOM 762 N N . GLU A 1 94 ? -4.460 0.669 17.244 1.00 89.50 94 GLU A N 1
ATOM 763 C CA . GLU A 1 94 ? -5.123 0.018 16.108 1.00 89.50 94 GLU A CA 1
ATOM 764 C C . GLU A 1 94 ? -4.574 0.520 14.767 1.00 89.50 94 GLU A C 1
ATOM 766 O O . GLU A 1 94 ? -4.248 -0.287 13.899 1.00 89.50 94 GLU A O 1
ATOM 771 N N . ILE A 1 95 ? -4.380 1.835 14.601 1.00 90.94 95 ILE A N 1
ATOM 772 C CA . ILE A 1 95 ? -3.775 2.371 13.372 1.00 90.94 95 ILE A CA 1
ATOM 773 C C . ILE A 1 95 ? -2.334 1.879 13.214 1.00 90.94 95 ILE A C 1
ATOM 775 O O . ILE A 1 95 ? -1.927 1.520 12.109 1.00 90.94 95 ILE A O 1
ATOM 779 N N . ASN A 1 96 ? -1.555 1.820 14.297 1.00 91.31 96 ASN A N 1
ATOM 780 C CA . ASN A 1 96 ? -0.199 1.281 14.247 1.00 91.31 96 ASN A CA 1
ATOM 781 C C . ASN A 1 96 ? -0.198 -0.204 13.858 1.00 91.31 96 ASN A C 1
ATOM 783 O O . ASN A 1 96 ? 0.619 -0.609 13.033 1.00 91.31 96 ASN A O 1
ATOM 787 N N . LEU A 1 97 ? -1.121 -1.004 14.406 1.00 88.75 97 LEU A N 1
ATOM 788 C CA . LEU A 1 97 ? -1.288 -2.404 14.021 1.00 88.75 97 LEU A CA 1
ATOM 789 C C . LEU A 1 97 ? -1.638 -2.525 12.534 1.00 88.75 97 LEU A C 1
ATOM 791 O O . LEU A 1 97 ? -0.975 -3.270 11.818 1.00 88.75 97 LEU A O 1
ATOM 795 N N . ALA A 1 98 ? -2.623 -1.763 12.059 1.00 90.12 98 ALA A N 1
ATOM 796 C CA . ALA A 1 98 ? -3.033 -1.745 10.658 1.00 90.12 98 ALA A CA 1
ATOM 797 C C . ALA A 1 98 ? -1.883 -1.334 9.721 1.00 90.12 98 ALA A C 1
ATOM 799 O O . ALA A 1 98 ? -1.630 -1.997 8.717 1.00 90.12 98 ALA A O 1
ATOM 800 N N . THR A 1 99 ? -1.131 -0.293 10.087 1.00 91.88 99 THR A N 1
ATOM 801 C CA . THR A 1 99 ? 0.054 0.174 9.345 1.00 91.88 99 THR A CA 1
ATOM 802 C C . THR A 1 99 ? 1.126 -0.910 9.292 1.00 91.88 99 THR A C 1
ATOM 804 O O . THR A 1 99 ? 1.691 -1.182 8.233 1.00 91.88 99 THR A O 1
ATOM 807 N N . CYS A 1 100 ? 1.368 -1.582 10.421 1.00 89.44 100 CYS A N 1
ATOM 808 C CA . CYS A 1 100 ? 2.316 -2.684 10.497 1.00 89.44 100 CYS A CA 1
ATOM 809 C C . CYS A 1 100 ? 1.882 -3.858 9.607 1.00 89.44 100 CYS A C 1
ATOM 811 O O . CYS A 1 100 ? 2.717 -4.413 8.896 1.00 89.44 100 CYS A O 1
ATOM 813 N N . VAL A 1 101 ? 0.588 -4.196 9.569 1.00 88.44 101 VAL A N 1
ATOM 814 C CA . VAL A 1 101 ? 0.036 -5.222 8.665 1.00 88.44 101 VAL A CA 1
ATOM 815 C C . VAL A 1 101 ? 0.255 -4.848 7.194 1.00 88.44 101 VAL A C 1
ATOM 817 O O . VAL A 1 101 ? 0.717 -5.691 6.429 1.00 88.44 101 VAL A O 1
ATOM 820 N N . VAL A 1 102 ? 0.007 -3.598 6.791 1.00 91.50 102 VAL A N 1
ATOM 821 C CA . VAL A 1 102 ? 0.245 -3.141 5.406 1.00 91.50 102 VAL A CA 1
ATOM 822 C C . VAL A 1 102 ? 1.726 -3.222 5.027 1.00 91.50 102 VAL A C 1
ATOM 824 O O . VAL A 1 102 ? 2.061 -3.820 4.006 1.00 91.50 102 VAL A O 1
ATOM 827 N N . GLN A 1 103 ? 2.633 -2.699 5.861 1.00 89.38 103 GLN A N 1
ATOM 828 C CA . GLN A 1 103 ? 4.077 -2.812 5.601 1.00 89.38 103 GLN A CA 1
ATOM 829 C C . GLN A 1 103 ? 4.529 -4.267 5.490 1.00 89.38 103 GLN A C 1
ATOM 831 O O . GLN A 1 103 ? 5.392 -4.616 4.690 1.00 89.38 103 GLN A O 1
ATOM 836 N N . THR A 1 104 ? 3.914 -5.130 6.282 1.00 86.19 104 THR A N 1
ATOM 837 C CA . THR A 1 104 ? 4.194 -6.556 6.293 1.00 86.19 104 THR A CA 1
ATOM 838 C C . THR A 1 104 ? 3.771 -7.241 4.992 1.00 86.19 104 THR A C 1
ATOM 840 O O . THR A 1 104 ? 4.520 -8.054 4.450 1.00 86.19 104 THR A O 1
ATOM 843 N N . LEU A 1 105 ? 2.595 -6.901 4.464 1.00 88.25 105 LEU A N 1
ATOM 844 C CA . LEU A 1 105 ? 2.121 -7.387 3.166 1.00 88.25 105 LEU A CA 1
ATOM 845 C C . LEU A 1 105 ? 3.012 -6.889 2.023 1.00 88.25 105 LEU A C 1
ATOM 847 O O . LEU A 1 105 ? 3.329 -7.655 1.112 1.00 88.25 105 LEU A O 1
ATOM 851 N N . LEU A 1 106 ? 3.477 -5.642 2.106 1.00 90.81 106 LEU A N 1
ATOM 852 C CA . LEU A 1 106 ? 4.443 -5.095 1.160 1.00 90.81 106 LEU A CA 1
ATOM 853 C C . LEU A 1 106 ? 5.772 -5.859 1.202 1.00 90.81 106 LEU A C 1
ATOM 855 O O . LEU A 1 106 ? 6.271 -6.251 0.152 1.00 90.81 106 LEU A O 1
ATOM 859 N N . ILE A 1 107 ? 6.315 -6.132 2.395 1.00 86.88 107 ILE A N 1
ATOM 860 C CA . ILE A 1 107 ? 7.528 -6.949 2.565 1.00 86.88 107 ILE A CA 1
ATOM 861 C C . ILE A 1 107 ? 7.355 -8.318 1.898 1.00 86.88 107 ILE A C 1
ATOM 863 O O . ILE A 1 107 ? 8.236 -8.744 1.154 1.00 86.88 107 ILE A O 1
ATOM 867 N N . VAL A 1 108 ? 6.217 -8.990 2.120 1.00 85.19 108 VAL A N 1
ATOM 868 C CA . VAL A 1 108 ? 5.912 -10.280 1.474 1.00 85.19 108 VAL A CA 1
ATOM 869 C C . VAL A 1 108 ? 5.987 -10.164 -0.044 1.00 85.19 108 VAL A C 1
ATOM 871 O O . VAL A 1 108 ? 6.573 -11.032 -0.684 1.00 85.19 108 VAL A O 1
ATOM 874 N N . CYS A 1 109 ? 5.420 -9.104 -0.620 1.00 88.19 109 CYS A N 1
ATOM 875 C CA . CYS A 1 109 ? 5.467 -8.898 -2.060 1.00 88.19 109 CYS A CA 1
ATOM 876 C C . CYS A 1 109 ? 6.908 -8.655 -2.529 1.00 88.19 109 CYS A C 1
ATOM 878 O O . CYS A 1 109 ? 7.404 -9.389 -3.377 1.00 88.19 109 CYS A O 1
ATOM 880 N N . LEU A 1 110 ? 7.626 -7.697 -1.938 1.00 87.12 110 LEU A N 1
ATOM 881 C CA . LEU A 1 110 ? 8.964 -7.312 -2.402 1.00 87.12 110 LEU A CA 1
ATOM 882 C C . LEU A 1 110 ? 10.016 -8.421 -2.261 1.00 87.12 110 LEU A C 1
ATOM 884 O O . LEU A 1 110 ? 10.962 -8.439 -3.043 1.00 87.12 110 LEU A O 1
ATOM 888 N N . ILE A 1 111 ? 9.843 -9.385 -1.350 1.00 83.94 111 ILE A N 1
ATOM 889 C CA . ILE A 1 111 ? 10.700 -10.586 -1.289 1.00 83.94 111 ILE A CA 1
ATOM 890 C C . ILE A 1 111 ? 10.664 -11.378 -2.608 1.00 83.94 111 ILE A C 1
ATOM 892 O O . ILE A 1 111 ? 11.662 -11.993 -2.981 1.00 83.94 111 ILE A O 1
ATOM 896 N N . PHE A 1 112 ? 9.534 -11.366 -3.317 1.00 83.19 112 PHE A N 1
ATOM 897 C CA . PHE A 1 112 ? 9.368 -12.056 -4.598 1.00 83.19 112 PHE A CA 1
ATOM 898 C C . PHE A 1 112 ? 9.769 -11.212 -5.813 1.00 83.19 112 PHE A C 1
ATOM 900 O O . PHE A 1 112 ? 9.737 -11.721 -6.932 1.00 83.19 112 PHE A O 1
ATOM 907 N N . SER A 1 113 ? 10.162 -9.954 -5.607 1.00 83.44 113 SER A N 1
ATOM 908 C CA . SER A 1 113 ? 10.682 -9.077 -6.653 1.00 83.44 113 SER A CA 1
ATOM 909 C C . SER A 1 113 ? 12.204 -9.016 -6.553 1.00 83.44 113 SER A C 1
ATOM 911 O O . SER A 1 113 ? 12.745 -8.291 -5.719 1.00 83.44 113 SER A O 1
ATOM 913 N N . GLU A 1 114 ? 12.910 -9.777 -7.397 1.00 78.69 114 GLU A N 1
ATOM 914 C CA . GLU A 1 114 ? 14.383 -9.785 -7.430 1.00 78.69 114 GLU A CA 1
ATOM 915 C C . GLU A 1 114 ? 15.014 -8.376 -7.455 1.00 78.69 114 GLU A C 1
ATOM 917 O O . GLU A 1 114 ? 15.889 -8.133 -6.619 1.00 78.69 114 GLU A O 1
ATOM 922 N N . PRO A 1 115 ? 14.574 -7.421 -8.305 1.00 80.50 115 PRO A N 1
ATOM 923 C CA . PRO A 1 115 ? 15.186 -6.091 -8.331 1.00 80.50 115 PRO A CA 1
ATOM 924 C C . PRO A 1 115 ? 14.924 -5.265 -7.066 1.00 80.50 115 PRO A C 1
ATOM 926 O O . PRO A 1 115 ? 15.728 -4.401 -6.737 1.00 80.50 115 PRO A O 1
ATOM 929 N N . HIS A 1 116 ? 13.855 -5.550 -6.316 1.00 84.19 116 HIS A N 1
ATOM 930 C CA . HIS A 1 116 ? 13.402 -4.713 -5.198 1.00 84.19 116 HIS A CA 1
ATOM 931 C C . HIS A 1 116 ? 13.594 -5.353 -3.818 1.00 84.19 116 HIS A C 1
ATOM 933 O O . HIS A 1 116 ? 13.347 -4.709 -2.797 1.00 84.19 116 HIS A O 1
ATOM 939 N N . CYS A 1 117 ? 14.040 -6.609 -3.748 1.00 83.19 117 CYS A N 1
ATOM 940 C CA . CYS A 1 117 ? 14.166 -7.344 -2.488 1.00 83.19 117 CYS A CA 1
ATOM 941 C C . CYS A 1 117 ? 15.123 -6.678 -1.479 1.00 83.19 117 CYS A C 1
ATOM 943 O O . CYS A 1 117 ? 14.978 -6.878 -0.273 1.00 83.19 117 CYS A O 1
ATOM 945 N N . TYR A 1 118 ? 16.051 -5.833 -1.942 1.00 85.69 118 TYR A N 1
ATOM 946 C CA . TYR A 1 118 ? 16.949 -5.057 -1.083 1.00 85.69 118 TYR A CA 1
ATOM 947 C C . TYR A 1 118 ? 16.207 -4.035 -0.195 1.00 85.69 118 TYR A C 1
ATOM 949 O O . TYR A 1 118 ? 16.665 -3.731 0.907 1.00 85.69 118 TYR A O 1
ATOM 957 N N . LEU A 1 119 ? 15.023 -3.563 -0.611 1.00 88.75 119 LEU A N 1
ATOM 958 C CA . LEU A 1 119 ? 14.199 -2.604 0.142 1.00 88.75 119 LEU A CA 1
ATOM 959 C C . LEU A 1 119 ? 13.555 -3.220 1.394 1.00 88.75 119 LEU A C 1
ATOM 961 O O . LEU A 1 119 ? 13.142 -2.502 2.309 1.00 88.75 119 LEU A O 1
ATOM 965 N N . VAL A 1 120 ? 13.491 -4.554 1.469 1.00 86.94 120 VAL A N 1
ATOM 966 C CA . VAL A 1 120 ? 12.885 -5.285 2.592 1.00 86.94 120 VAL A CA 1
ATOM 967 C C . VAL A 1 120 ? 13.532 -4.897 3.920 1.00 86.94 120 VAL A C 1
ATOM 969 O O . VAL A 1 120 ? 12.825 -4.707 4.908 1.00 86.94 120 VAL A O 1
ATOM 972 N N . GLU A 1 121 ? 14.854 -4.714 3.958 1.00 85.00 121 GLU A N 1
ATOM 973 C CA . GLU A 1 121 ? 15.554 -4.350 5.195 1.00 85.00 121 GLU A CA 1
ATOM 974 C C . GLU A 1 121 ? 15.121 -2.971 5.725 1.00 85.00 121 GLU A C 1
ATOM 976 O O . GLU A 1 121 ? 15.024 -2.765 6.937 1.00 85.00 121 GLU A O 1
ATOM 981 N N . ILE A 1 122 ? 14.845 -2.017 4.833 1.00 89.25 122 ILE A N 1
ATOM 982 C CA . ILE A 1 122 ? 14.395 -0.666 5.198 1.00 89.25 122 ILE A CA 1
ATOM 983 C C . ILE A 1 122 ? 12.972 -0.727 5.749 1.00 89.25 122 ILE A C 1
ATOM 985 O O . ILE A 1 122 ? 12.685 -0.182 6.819 1.00 89.25 122 ILE A O 1
ATOM 989 N N . LEU A 1 123 ? 12.087 -1.457 5.071 1.00 88.31 123 LEU A N 1
ATOM 990 C CA . LEU A 1 123 ? 10.710 -1.652 5.521 1.00 88.31 123 LEU A CA 1
ATOM 991 C C . LEU A 1 123 ? 10.646 -2.374 6.874 1.00 88.31 123 LEU A C 1
ATOM 993 O O . LEU A 1 123 ? 9.891 -1.965 7.752 1.00 88.31 123 LEU A O 1
ATOM 997 N N . MET A 1 124 ? 11.484 -3.389 7.099 1.00 84.38 124 MET A N 1
ATOM 998 C CA . MET A 1 124 ? 11.567 -4.055 8.403 1.00 84.38 124 MET A CA 1
ATOM 999 C C . MET A 1 124 ? 12.046 -3.097 9.500 1.00 84.38 124 MET A C 1
ATOM 1001 O O . MET A 1 124 ? 11.434 -3.031 10.567 1.00 84.38 124 MET A O 1
ATOM 1005 N N . ARG A 1 125 ? 13.092 -2.301 9.240 1.00 86.31 125 ARG A N 1
ATOM 1006 C CA . ARG A 1 125 ? 13.602 -1.311 10.205 1.00 86.31 125 ARG A CA 1
ATOM 1007 C C . ARG A 1 125 ? 12.566 -0.238 10.545 1.00 86.31 125 ARG A C 1
ATOM 1009 O O . ARG A 1 125 ? 12.428 0.127 11.714 1.00 86.31 125 ARG A O 1
ATOM 1016 N N . THR A 1 126 ? 11.820 0.259 9.557 1.00 87.00 126 THR A N 1
ATOM 1017 C CA . THR A 1 126 ? 10.761 1.257 9.793 1.00 87.00 126 THR A CA 1
ATOM 1018 C C . THR A 1 126 ? 9.592 0.672 10.585 1.00 87.00 126 THR A C 1
ATOM 1020 O O . THR A 1 126 ? 9.134 1.322 11.530 1.00 87.00 126 THR A O 1
ATOM 1023 N N . ALA A 1 127 ? 9.169 -0.563 10.294 1.00 84.19 127 ALA A N 1
ATOM 1024 C CA . ALA A 1 127 ? 8.157 -1.272 11.079 1.00 84.19 127 ALA A CA 1
ATOM 1025 C C . ALA A 1 127 ? 8.590 -1.425 12.546 1.00 84.19 127 ALA A C 1
ATOM 1027 O O . ALA A 1 127 ? 7.833 -1.127 13.470 1.00 84.19 127 ALA A O 1
ATOM 1028 N N . GLU A 1 128 ? 9.836 -1.846 12.771 1.00 83.75 128 GLU A N 1
ATOM 1029 C CA . GLU A 1 128 ? 10.399 -2.075 14.105 1.00 83.75 128 GLU A CA 1
ATOM 1030 C C . GLU A 1 128 ? 10.502 -0.802 14.936 1.00 83.75 128 GLU A C 1
ATOM 1032 O O . GLU A 1 128 ? 10.158 -0.810 16.121 1.00 83.75 128 GLU A O 1
ATOM 1037 N N . ARG A 1 129 ? 10.944 0.299 14.318 1.00 86.81 129 ARG A N 1
ATOM 1038 C CA . ARG A 1 129 ? 11.073 1.597 14.989 1.00 86.81 129 ARG A CA 1
ATOM 1039 C C . ARG A 1 129 ? 9.731 2.099 15.516 1.00 86.81 129 ARG A C 1
ATOM 1041 O O . ARG A 1 129 ? 9.692 2.724 16.573 1.00 86.81 129 ARG A O 1
ATOM 1048 N N . ASN A 1 130 ? 8.653 1.847 14.777 1.00 85.44 130 ASN A N 1
ATOM 1049 C CA . ASN A 1 130 ? 7.346 2.419 15.073 1.00 85.44 130 ASN A CA 1
ATOM 1050 C C . ASN A 1 130 ? 6.394 1.460 15.809 1.00 85.44 130 ASN A C 1
ATOM 1052 O O . ASN A 1 130 ? 5.508 1.931 16.526 1.00 85.44 130 ASN A O 1
ATOM 1056 N N . TYR A 1 131 ? 6.557 0.137 15.674 1.00 83.50 131 TYR A N 1
ATOM 1057 C CA . TYR A 1 131 ? 5.648 -0.846 16.276 1.00 83.50 131 TYR A CA 1
ATOM 1058 C C . TYR A 1 131 ? 6.311 -2.197 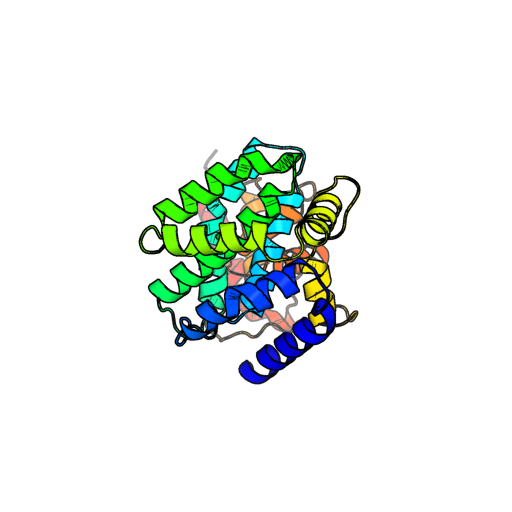16.604 1.00 83.50 131 TYR A C 1
ATOM 1060 O O . TYR A 1 131 ? 5.975 -3.252 16.067 1.00 83.50 131 TYR A O 1
ATOM 1068 N N . SER A 1 132 ? 7.253 -2.181 17.548 1.00 79.88 132 SER A N 1
ATOM 1069 C CA . SER A 1 132 ? 8.026 -3.368 17.949 1.00 79.88 132 SER A CA 1
ATOM 1070 C C . SER A 1 132 ? 7.255 -4.401 18.782 1.00 79.88 132 SER A C 1
ATOM 1072 O O . SER A 1 132 ? 7.632 -5.573 18.801 1.00 79.88 132 SER A O 1
ATOM 1074 N N . SER A 1 133 ? 6.167 -4.005 19.451 1.00 78.31 133 SER A N 1
ATOM 1075 C CA . SER A 1 133 ? 5.460 -4.825 20.453 1.00 78.31 133 SER A CA 1
ATOM 1076 C C . SER A 1 133 ? 4.877 -6.133 19.910 1.00 78.31 133 SER A C 1
ATOM 1078 O O . SER A 1 133 ? 4.727 -7.094 20.662 1.00 78.31 133 SER A O 1
ATOM 1080 N N . ARG A 1 134 ? 4.557 -6.184 18.613 1.00 71.31 134 ARG A N 1
ATOM 1081 C CA . ARG A 1 134 ? 3.952 -7.350 17.943 1.00 71.31 134 ARG A CA 1
ATOM 1082 C C . ARG A 1 134 ? 4.756 -7.846 16.745 1.00 71.31 134 ARG A C 1
ATOM 1084 O O . ARG A 1 134 ? 4.271 -8.655 15.957 1.00 71.31 134 ARG A O 1
ATOM 1091 N N . ARG A 1 135 ? 6.010 -7.400 16.638 1.00 69.38 135 ARG A N 1
ATOM 1092 C CA . ARG A 1 135 ? 6.925 -7.728 15.541 1.00 69.38 135 ARG A CA 1
ATOM 1093 C C . ARG A 1 135 ? 7.006 -9.233 15.283 1.00 69.38 135 ARG A C 1
ATOM 1095 O O . ARG A 1 135 ? 6.785 -9.668 14.162 1.00 69.38 135 ARG A O 1
ATOM 1102 N N . GLU A 1 136 ? 7.298 -10.037 16.305 1.00 70.69 136 GLU A N 1
ATOM 1103 C CA . GLU A 1 136 ? 7.474 -11.489 16.136 1.00 70.69 136 GLU A CA 1
ATOM 1104 C C . GLU A 1 136 ? 6.196 -12.196 15.681 1.00 70.69 136 GLU A C 1
ATOM 1106 O O . GLU A 1 136 ? 6.247 -13.123 14.874 1.00 70.69 136 GLU A O 1
ATOM 1111 N N . GLU A 1 137 ? 5.038 -11.745 16.159 1.00 70.00 137 GLU A N 1
ATOM 1112 C CA . GLU A 1 137 ? 3.751 -12.316 15.771 1.00 70.00 137 GLU A CA 1
ATOM 1113 C C . GLU A 1 137 ? 3.444 -12.039 14.296 1.00 70.00 137 GLU A C 1
ATOM 1115 O O . GLU A 1 137 ? 3.005 -12.927 13.558 1.00 70.00 137 GLU A O 1
ATOM 1120 N N . ILE A 1 138 ? 3.709 -10.808 13.866 1.00 65.25 138 ILE A N 1
ATOM 1121 C CA . ILE A 1 138 ? 3.490 -10.342 12.501 1.00 65.25 138 ILE A CA 1
ATOM 1122 C C . ILE A 1 138 ? 4.491 -11.014 11.548 1.00 65.25 138 ILE A C 1
ATOM 1124 O O . ILE A 1 138 ? 4.081 -11.576 10.534 1.00 65.25 138 ILE A O 1
ATOM 1128 N N . LEU A 1 139 ? 5.773 -11.105 11.920 1.00 64.31 139 LEU A N 1
ATOM 1129 C CA . LEU A 1 139 ? 6.789 -11.848 11.162 1.00 64.31 139 LEU A CA 1
ATOM 1130 C C . LEU A 1 139 ? 6.499 -13.355 11.100 1.00 64.31 139 LEU A C 1
ATOM 1132 O O . LEU A 1 139 ? 6.721 -13.989 10.070 1.00 64.31 139 LEU A O 1
ATOM 1136 N N . SER A 1 140 ? 5.958 -13.951 12.164 1.00 69.44 140 SER A N 1
ATOM 1137 C CA . SER A 1 140 ? 5.518 -15.351 12.133 1.00 69.44 140 SER A CA 1
ATOM 1138 C C . SER A 1 140 ? 4.346 -15.549 11.170 1.00 69.44 140 SER A C 1
ATOM 1140 O O . SER A 1 140 ? 4.259 -16.584 10.502 1.00 69.44 140 SER A O 1
ATOM 1142 N N . ALA A 1 141 ? 3.443 -14.569 11.075 1.00 63.16 141 ALA A N 1
ATOM 1143 C CA . ALA A 1 141 ? 2.366 -14.581 10.095 1.00 63.16 141 ALA A CA 1
ATOM 1144 C C . ALA A 1 141 ? 2.937 -14.501 8.666 1.00 63.16 141 ALA A C 1
ATOM 1146 O O . ALA A 1 141 ? 2.619 -15.372 7.863 1.00 63.16 141 ALA A O 1
ATOM 1147 N N . VAL A 1 142 ? 3.874 -13.583 8.394 1.00 60.62 142 VAL A N 1
ATOM 1148 C CA . VAL A 1 142 ? 4.634 -13.475 7.122 1.00 60.62 142 VAL A CA 1
ATOM 1149 C C . VAL A 1 142 ? 5.290 -14.773 6.713 1.00 60.62 142 VAL A C 1
ATOM 1151 O O . VAL A 1 142 ? 5.113 -15.227 5.589 1.00 60.62 142 VAL A O 1
ATOM 1154 N N . GLN A 1 143 ? 6.037 -15.396 7.622 1.00 63.53 143 GLN A N 1
ATOM 1155 C CA . GLN A 1 143 ? 6.712 -16.654 7.327 1.00 63.53 143 GLN A CA 1
ATOM 1156 C C . GLN A 1 143 ? 5.696 -17.737 6.968 1.00 63.53 143 GLN A C 1
ATOM 1158 O O . GLN A 1 143 ? 5.889 -18.481 6.012 1.00 63.53 143 GLN A O 1
ATOM 1163 N N . LYS A 1 144 ? 4.567 -17.802 7.682 1.00 64.62 144 LYS A N 1
ATOM 1164 C CA . LYS A 1 144 ? 3.470 -18.706 7.316 1.00 64.62 144 LYS A CA 1
ATOM 1165 C C . LYS A 1 144 ? 2.856 -18.343 5.963 1.00 64.62 144 LYS A C 1
ATOM 1167 O O . LYS A 1 144 ? 2.438 -19.259 5.264 1.00 64.62 144 LYS A O 1
ATOM 1172 N N . PHE A 1 145 ? 2.810 -17.066 5.589 1.00 60.91 145 PHE A N 1
ATOM 1173 C CA . PHE A 1 145 ? 2.294 -16.594 4.301 1.00 60.91 145 PHE A CA 1
ATOM 1174 C C . PHE A 1 145 ? 3.191 -16.983 3.132 1.00 60.91 145 PHE A C 1
ATOM 1176 O O . PHE A 1 145 ? 2.672 -17.511 2.153 1.00 60.91 145 PHE A O 1
ATOM 1183 N N . MET A 1 146 ? 4.511 -16.860 3.284 1.00 59.06 146 MET A N 1
ATOM 1184 C CA . MET A 1 146 ? 5.480 -17.378 2.312 1.00 59.06 146 MET A CA 1
ATOM 1185 C C . MET A 1 146 ? 5.334 -18.894 2.096 1.00 59.06 146 MET A C 1
ATOM 1187 O O . MET A 1 146 ? 5.572 -19.374 0.997 1.00 59.06 146 MET A O 1
ATOM 1191 N N . TRP A 1 147 ? 4.918 -19.644 3.128 1.00 58.53 147 TRP A N 1
ATOM 1192 C CA . TRP A 1 147 ? 4.850 -21.113 3.098 1.00 58.53 147 TRP A CA 1
ATOM 1193 C C . TRP A 1 147 ? 3.472 -21.728 2.783 1.00 58.53 147 TRP A C 1
ATOM 1195 O O . TRP A 1 147 ? 3.422 -22.886 2.372 1.00 58.53 147 TRP A O 1
ATOM 1205 N N . ARG A 1 148 ? 2.344 -21.043 3.040 1.00 55.16 148 ARG A N 1
ATOM 1206 C CA . ARG A 1 148 ? 0.992 -21.658 2.985 1.00 55.16 148 ARG A CA 1
ATOM 1207 C C . ARG A 1 148 ? 0.125 -21.265 1.792 1.00 55.16 148 ARG A C 1
ATOM 1209 O O . ARG A 1 148 ? -0.797 -22.019 1.492 1.00 55.16 148 ARG A O 1
ATOM 1216 N N . TYR A 1 149 ? 0.359 -20.124 1.146 1.00 49.56 149 TYR A N 1
ATOM 1217 C CA . TYR A 1 149 ? -0.502 -19.647 0.061 1.00 49.56 149 TYR A CA 1
ATOM 1218 C C . TYR A 1 149 ? 0.312 -19.263 -1.164 1.00 49.56 149 TYR A C 1
ATOM 1220 O O . TYR A 1 149 ? 1.038 -18.279 -1.133 1.00 49.56 149 TYR A O 1
ATOM 1228 N N . GLY A 1 150 ? 0.118 -20.024 -2.246 1.00 52.94 150 GLY A N 1
ATOM 1229 C CA . GLY A 1 150 ? 0.354 -19.568 -3.612 1.00 52.94 150 GLY A CA 1
ATOM 1230 C C . GLY A 1 150 ? 1.701 -18.904 -3.843 1.00 52.94 150 GLY A C 1
ATOM 1231 O O . GLY A 1 150 ? 1.712 -17.885 -4.524 1.00 52.94 150 GLY A O 1
ATOM 1232 N N . GLU A 1 151 ? 2.789 -19.464 -3.294 1.00 62.09 151 GLU A N 1
ATOM 1233 C CA . GLU A 1 151 ? 4.153 -19.014 -3.585 1.00 62.09 151 GLU A CA 1
ATOM 1234 C C . GLU A 1 151 ? 4.280 -18.784 -5.086 1.00 62.09 151 GLU A C 1
ATOM 1236 O O . GLU A 1 151 ? 4.575 -17.675 -5.491 1.00 62.09 151 GLU A O 1
ATOM 1241 N N . ASP A 1 152 ? 3.890 -19.762 -5.901 1.00 73.00 152 ASP A N 1
ATOM 1242 C CA . ASP A 1 152 ? 3.997 -19.658 -7.352 1.00 73.00 152 ASP A CA 1
ATOM 1243 C C . ASP A 1 152 ? 3.091 -18.577 -7.953 1.00 73.00 152 ASP A C 1
ATOM 1245 O O . ASP A 1 152 ? 3.543 -17.809 -8.793 1.00 73.00 152 ASP A O 1
ATOM 1249 N N . SER A 1 153 ? 1.827 -18.465 -7.527 1.00 82.25 153 SER A N 1
ATOM 1250 C CA . SER A 1 153 ? 0.887 -17.497 -8.117 1.00 82.25 153 SER A CA 1
ATOM 1251 C C . SER A 1 153 ? 1.154 -16.058 -7.683 1.00 82.25 153 SER A C 1
ATOM 1253 O O . SER A 1 153 ? 1.064 -15.147 -8.499 1.00 82.25 153 SER A O 1
ATOM 1255 N N . LEU A 1 154 ? 1.463 -15.844 -6.401 1.00 84.94 154 LEU A N 1
ATOM 1256 C CA . LEU A 1 154 ? 1.786 -14.528 -5.862 1.00 84.94 154 LEU A CA 1
ATOM 1257 C C . LEU A 1 154 ? 3.166 -14.096 -6.349 1.00 84.94 154 LEU A C 1
ATOM 1259 O O . LEU A 1 154 ? 3.300 -12.962 -6.783 1.00 84.94 154 LEU A O 1
ATOM 1263 N N . ARG A 1 155 ? 4.163 -14.991 -6.351 1.00 85.31 155 ARG A N 1
ATOM 1264 C CA . ARG A 1 155 ? 5.491 -14.714 -6.915 1.00 85.31 155 ARG A CA 1
ATOM 1265 C C . ARG A 1 155 ? 5.404 -14.404 -8.401 1.00 85.31 155 ARG A C 1
ATOM 1267 O O . ARG A 1 155 ? 5.988 -13.415 -8.819 1.00 85.31 155 ARG A O 1
ATOM 1274 N N . ALA A 1 156 ? 4.676 -15.206 -9.184 1.00 87.75 156 ALA A N 1
ATOM 1275 C CA . ALA A 1 156 ? 4.505 -14.949 -10.613 1.00 87.75 156 ALA A CA 1
ATOM 1276 C C . ALA A 1 156 ? 3.834 -13.596 -10.853 1.00 87.75 156 ALA A C 1
ATOM 1278 O O . ALA A 1 156 ? 4.325 -12.815 -11.660 1.00 87.75 156 ALA A O 1
ATOM 1279 N N . TRP A 1 157 ? 2.764 -13.294 -10.111 1.00 91.38 157 TRP A N 1
ATOM 1280 C CA . TRP A 1 157 ? 2.093 -12.004 -10.220 1.00 91.38 157 TRP A CA 1
ATOM 1281 C C . TRP A 1 157 ? 2.987 -10.841 -9.792 1.00 91.38 157 TRP A C 1
ATOM 1283 O O . TRP A 1 157 ? 3.091 -9.887 -10.544 1.00 91.38 157 TRP A O 1
ATOM 1293 N N . VAL A 1 158 ? 3.669 -10.907 -8.642 1.00 90.50 158 VAL A N 1
ATOM 1294 C CA . VAL A 1 158 ? 4.566 -9.823 -8.205 1.00 90.50 158 VAL A CA 1
ATOM 1295 C C . VAL A 1 158 ? 5.716 -9.640 -9.191 1.00 90.50 158 VAL A C 1
ATOM 1297 O O . VAL A 1 158 ? 6.068 -8.509 -9.502 1.00 90.50 158 VAL A O 1
ATOM 1300 N N . SER A 1 159 ? 6.306 -10.727 -9.685 1.00 88.12 159 SER A N 1
ATOM 1301 C CA . SER A 1 159 ? 7.406 -10.652 -10.646 1.00 88.12 159 SER A CA 1
ATOM 1302 C C . SER A 1 159 ? 6.971 -10.007 -11.960 1.00 88.12 159 SER A C 1
ATOM 1304 O O . SER A 1 159 ? 7.734 -9.227 -12.517 1.00 88.12 159 SER A O 1
ATOM 1306 N N . ASP A 1 160 ? 5.773 -10.329 -12.453 1.00 90.44 160 ASP A N 1
ATOM 1307 C CA . ASP A 1 160 ? 5.199 -9.692 -13.641 1.00 90.44 160 ASP A CA 1
ATOM 1308 C C . ASP A 1 160 ? 4.841 -8.229 -13.360 1.00 90.44 160 ASP A C 1
ATOM 1310 O O . ASP A 1 160 ? 5.255 -7.330 -14.088 1.00 90.44 160 ASP A O 1
ATOM 1314 N N . PHE A 1 161 ? 4.149 -7.979 -12.250 1.00 92.25 161 PHE A N 1
ATOM 1315 C CA . PHE A 1 161 ? 3.715 -6.656 -11.831 1.00 92.25 161 PHE A CA 1
ATOM 1316 C C . PHE A 1 161 ? 4.892 -5.698 -11.637 1.00 92.25 161 PHE A C 1
ATOM 1318 O O . PHE A 1 161 ? 4.814 -4.562 -12.080 1.00 92.25 161 PHE A O 1
ATOM 1325 N N . MET A 1 162 ? 5.988 -6.134 -11.016 1.00 87.88 162 MET A N 1
ATOM 1326 C CA . MET A 1 162 ? 7.178 -5.305 -10.787 1.00 87.88 162 MET A CA 1
ATOM 1327 C C . MET A 1 162 ? 8.131 -5.282 -11.990 1.00 87.88 162 MET A C 1
ATOM 1329 O O . MET A 1 162 ? 9.210 -4.709 -11.881 1.00 87.88 162 MET A O 1
ATOM 1333 N N . SER A 1 163 ? 7.786 -5.931 -13.107 1.00 85.38 163 SER A N 1
ATOM 1334 C CA . SER A 1 163 ? 8.629 -5.914 -14.302 1.00 85.38 163 SER A CA 1
ATOM 1335 C C . SER A 1 163 ? 8.564 -4.561 -15.010 1.00 85.38 163 SER A C 1
ATOM 1337 O O . SER A 1 163 ? 7.516 -3.917 -15.060 1.00 85.38 163 SER A O 1
ATOM 1339 N N . VAL A 1 164 ? 9.681 -4.167 -15.627 1.00 79.75 164 VAL A N 1
ATOM 1340 C CA . VAL A 1 164 ? 9.792 -2.934 -16.427 1.00 79.75 164 VAL A CA 1
ATOM 1341 C C . VAL A 1 164 ? 8.780 -2.903 -17.582 1.00 79.75 164 VAL A C 1
ATOM 1343 O O . VAL A 1 164 ? 8.325 -1.832 -17.979 1.00 79.75 164 VAL A O 1
ATOM 1346 N N . ASP A 1 165 ? 8.417 -4.073 -18.115 1.00 83.44 165 ASP A N 1
ATOM 1347 C CA . ASP A 1 165 ? 7.482 -4.206 -19.236 1.00 83.44 165 ASP A CA 1
ATOM 1348 C C . ASP A 1 165 ? 6.017 -4.018 -18.811 1.00 83.44 165 ASP A C 1
ATOM 1350 O O . ASP A 1 165 ? 5.161 -3.694 -19.639 1.00 83.44 165 ASP A O 1
ATOM 1354 N N . ASN A 1 166 ? 5.710 -4.203 -17.526 1.00 83.12 166 ASN A N 1
ATOM 1355 C CA . ASN A 1 166 ? 4.367 -4.034 -17.002 1.00 83.12 166 ASN A CA 1
ATOM 1356 C C . ASN A 1 166 ? 4.143 -2.567 -16.602 1.00 83.12 166 ASN A C 1
ATOM 1358 O O . ASN A 1 166 ? 4.632 -2.098 -15.577 1.00 83.12 166 ASN A O 1
ATOM 1362 N N . THR A 1 167 ? 3.329 -1.846 -17.373 1.00 82.56 167 THR A N 1
ATOM 1363 C CA . THR A 1 167 ? 2.991 -0.439 -17.103 1.00 82.56 167 THR A CA 1
ATOM 1364 C C . THR A 1 167 ? 1.690 -0.248 -16.320 1.00 82.56 167 THR A C 1
ATOM 1366 O O . THR A 1 167 ? 1.248 0.891 -16.189 1.00 82.56 167 THR A O 1
ATOM 1369 N N . SER A 1 168 ? 1.031 -1.318 -15.855 1.00 84.00 168 SER A N 1
ATOM 1370 C CA . SER A 1 168 ? -0.227 -1.197 -15.107 1.00 84.00 168 SER A CA 1
ATOM 1371 C C . SER A 1 168 ? 0.021 -0.870 -13.636 1.00 84.00 168 SER A C 1
ATOM 1373 O O . SER A 1 168 ? 1.008 -1.305 -13.044 1.00 84.00 168 SER A O 1
ATOM 1375 N N . TYR A 1 169 ? -0.878 -0.103 -13.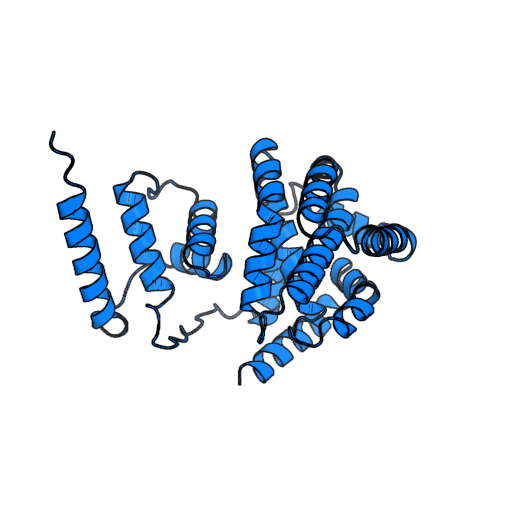030 1.00 88.56 169 TYR A N 1
ATOM 1376 C CA . TYR A 1 169 ? -0.831 0.222 -11.607 1.00 88.56 169 TYR A CA 1
ATOM 1377 C C . TYR A 1 169 ? -2.035 -0.399 -10.910 1.00 88.56 169 TYR A C 1
ATOM 1379 O O . TYR A 1 169 ? -3.177 -0.236 -11.347 1.00 88.56 169 TYR A O 1
ATOM 1387 N N . LEU A 1 170 ? -1.799 -1.110 -9.808 1.00 89.56 170 LEU A N 1
ATOM 1388 C CA . LEU A 1 170 ? -2.873 -1.837 -9.130 1.00 89.56 170 LEU A CA 1
ATOM 1389 C C . LEU A 1 170 ? -3.876 -0.863 -8.494 1.00 89.56 170 LEU A C 1
ATOM 1391 O O . LEU A 1 170 ? -5.072 -1.146 -8.449 1.00 89.56 170 LEU A O 1
ATOM 1395 N N . SER A 1 171 ? -3.424 0.308 -8.041 1.00 86.19 171 SER A N 1
ATOM 1396 C CA . SER A 1 171 ? -4.314 1.360 -7.538 1.00 86.19 171 SER A CA 1
ATOM 1397 C C . SER A 1 171 ? -5.222 1.942 -8.626 1.00 86.19 171 SER A C 1
ATOM 1399 O O . SER A 1 171 ? -6.347 2.334 -8.311 1.00 86.19 171 SER A O 1
ATOM 1401 N N . GLU A 1 172 ? -4.792 1.961 -9.893 1.00 81.00 172 GLU A N 1
ATOM 1402 C CA . GLU A 1 172 ? -5.624 2.385 -11.027 1.00 81.00 172 GLU A CA 1
ATOM 1403 C C . GLU A 1 172 ? -6.689 1.337 -11.354 1.00 81.00 172 GLU A C 1
ATOM 1405 O O . GLU A 1 172 ? -7.853 1.685 -11.561 1.00 81.00 172 GLU A O 1
ATOM 1410 N N . GLU A 1 173 ? -6.324 0.053 -11.332 1.00 85.44 173 GLU A N 1
ATOM 1411 C CA . GLU A 1 173 ? -7.270 -1.057 -11.497 1.00 85.44 173 GLU A CA 1
ATOM 1412 C C . GLU A 1 173 ? -8.328 -1.048 -10.382 1.00 85.44 173 GLU A C 1
ATOM 1414 O O . GLU A 1 173 ? -9.526 -1.171 -10.643 1.00 85.44 173 GLU A O 1
ATOM 1419 N N . ILE A 1 174 ? -7.899 -0.833 -9.134 1.00 84.06 174 ILE A N 1
ATOM 1420 C CA . ILE A 1 174 ? -8.779 -0.692 -7.967 1.00 84.06 174 ILE A CA 1
ATOM 1421 C C . ILE A 1 174 ? -9.708 0.516 -8.118 1.00 84.06 174 ILE A C 1
ATOM 1423 O O . ILE A 1 174 ? -10.909 0.389 -7.880 1.00 84.06 174 ILE A O 1
ATOM 1427 N N . ALA A 1 175 ? -9.184 1.681 -8.508 1.00 79.25 175 ALA A N 1
ATOM 1428 C CA . ALA A 1 175 ? -9.997 2.879 -8.704 1.00 79.25 175 ALA A CA 1
ATOM 1429 C C . ALA A 1 175 ? -11.030 2.672 -9.822 1.00 79.25 175 ALA A C 1
ATOM 1431 O O . ALA A 1 175 ? -12.208 2.969 -9.640 1.00 79.25 175 ALA A O 1
ATOM 1432 N N . SER A 1 176 ? -10.613 2.082 -10.941 1.00 77.00 176 SER A N 1
ATOM 1433 C CA . SER A 1 176 ? -11.504 1.768 -12.063 1.00 77.00 176 SER A CA 1
ATOM 1434 C C . SER A 1 176 ? -12.619 0.809 -11.644 1.00 77.00 176 SER A C 1
ATOM 1436 O O . SER A 1 176 ? -13.774 0.996 -12.018 1.00 77.00 176 SER A O 1
ATOM 1438 N N . ALA A 1 177 ? -12.308 -0.187 -10.810 1.00 80.50 177 ALA A N 1
ATOM 1439 C CA . ALA A 1 177 ? -13.312 -1.091 -10.262 1.00 80.50 177 ALA A CA 1
ATOM 1440 C C . ALA A 1 177 ? -14.302 -0.362 -9.340 1.00 80.50 177 ALA A C 1
ATOM 1442 O O . ALA A 1 177 ? -15.508 -0.556 -9.462 1.00 80.50 177 ALA A O 1
ATOM 1443 N N . LEU A 1 178 ? -13.805 0.487 -8.437 1.00 77.44 178 LEU A N 1
ATOM 1444 C CA . LEU A 1 178 ? -14.624 1.191 -7.445 1.00 77.44 178 LEU A CA 1
ATOM 1445 C C . LEU A 1 178 ? -15.558 2.244 -8.048 1.00 77.44 178 LEU A C 1
ATOM 1447 O O . LEU A 1 178 ? -16.620 2.498 -7.480 1.00 77.44 178 LEU A O 1
ATOM 1451 N N . HIS A 1 179 ? -15.172 2.850 -9.168 1.00 68.69 179 HIS A N 1
ATOM 1452 C CA . HIS A 1 179 ? -15.890 3.987 -9.740 1.00 68.69 179 HIS A CA 1
ATOM 1453 C C . HIS A 1 179 ? -16.492 3.721 -11.133 1.00 68.69 179 HIS A C 1
ATOM 1455 O O . HIS A 1 179 ? -17.223 4.566 -11.644 1.00 68.69 179 HIS A O 1
ATOM 1461 N N . GLY A 1 180 ? -16.251 2.541 -11.719 1.00 54.00 180 GLY A N 1
ATOM 1462 C CA . GLY A 1 180 ? -16.616 2.219 -13.102 1.00 54.00 180 GLY A CA 1
ATOM 1463 C C . GLY A 1 180 ? -15.740 2.960 -14.122 1.00 54.00 180 GLY A C 1
ATOM 1464 O O . GLY A 1 180 ? -15.061 3.924 -13.785 1.00 54.00 180 GLY A O 1
ATOM 1465 N N . GLU A 1 181 ? -15.765 2.552 -15.396 1.00 40.16 181 GLU A N 1
ATOM 1466 C CA . GLU A 1 181 ? -15.122 3.291 -16.510 1.00 40.16 181 GLU A CA 1
ATOM 1467 C C . GLU A 1 181 ? -15.799 4.653 -16.813 1.00 40.16 181 GLU A C 1
ATOM 1469 O O . GLU A 1 181 ? -15.722 5.167 -17.929 1.00 40.16 181 GLU A O 1
ATOM 1474 N N . GLU A 1 182 ? -16.484 5.260 -15.843 1.00 34.28 182 GLU A N 1
ATOM 1475 C CA . GLU A 1 182 ? -16.973 6.628 -15.950 1.00 34.28 182 GLU A CA 1
ATOM 1476 C C . GLU A 1 182 ? -15.949 7.573 -15.324 1.00 34.28 182 GLU A C 1
ATOM 1478 O O . GLU A 1 182 ? -15.601 7.488 -14.149 1.00 34.28 182 GLU A O 1
ATOM 1483 N N . GLU A 1 183 ? -15.451 8.476 -16.164 1.00 35.97 183 GLU A N 1
ATOM 1484 C CA . GLU A 1 183 ? -14.614 9.619 -15.827 1.00 35.97 183 GLU A CA 1
ATOM 1485 C C . GLU A 1 183 ? -15.091 10.268 -14.511 1.00 35.97 183 GLU A C 1
ATOM 1487 O O . GLU A 1 183 ? -16.126 10.935 -14.452 1.00 35.97 183 GLU A O 1
ATOM 1492 N N . ILE A 1 184 ? -14.354 10.016 -13.426 1.00 36.88 184 ILE A N 1
ATOM 1493 C CA . ILE A 1 184 ? -14.751 10.399 -12.071 1.00 36.88 184 ILE A CA 1
ATOM 1494 C C . ILE A 1 184 ? -14.694 11.921 -11.942 1.00 36.88 184 ILE A C 1
ATOM 1496 O O . ILE A 1 184 ? -13.638 12.512 -11.697 1.00 36.88 184 ILE A O 1
ATOM 1500 N N . VAL A 1 185 ? -15.850 12.567 -12.049 1.00 36.72 185 VAL A N 1
ATOM 1501 C CA . VAL A 1 185 ? -16.083 13.894 -11.478 1.00 36.72 185 VAL A CA 1
ATOM 1502 C C . VAL A 1 185 ? -16.664 13.677 -10.082 1.00 36.72 185 VAL A C 1
ATOM 1504 O O . VAL A 1 185 ? -17.875 13.700 -9.885 1.00 36.72 185 VAL A O 1
ATOM 1507 N N . GLU A 1 186 ? -15.800 13.416 -9.100 1.00 40.78 186 GLU A N 1
ATOM 1508 C CA . GLU A 1 186 ? -16.207 13.389 -7.692 1.00 40.78 186 GLU A CA 1
ATOM 1509 C C . GLU A 1 186 ? -16.499 14.823 -7.223 1.00 40.78 186 GLU A C 1
ATOM 1511 O O . GLU A 1 186 ? -15.613 15.684 -7.202 1.00 40.78 186 GLU A O 1
ATOM 1516 N N . GLU A 1 187 ? -17.755 15.097 -6.859 1.00 34.91 187 GLU A N 1
ATOM 1517 C CA . GLU A 1 187 ? -18.152 16.363 -6.241 1.00 34.91 187 GLU A CA 1
ATOM 1518 C C . GLU A 1 187 ? -17.462 16.539 -4.877 1.00 34.91 187 GLU A C 1
ATOM 1520 O O . GLU A 1 187 ? -17.599 15.729 -3.959 1.00 34.91 187 GLU A O 1
ATOM 1525 N N . GLU A 1 188 ? -16.721 17.643 -4.739 1.00 40.47 188 GLU A N 1
ATOM 1526 C CA . GLU A 1 188 ? -15.998 18.031 -3.529 1.00 40.47 188 GLU A CA 1
ATOM 1527 C C . GLU A 1 188 ? -16.959 18.199 -2.334 1.00 40.47 188 GLU A C 1
ATOM 1529 O O . GLU A 1 188 ? -17.638 19.219 -2.195 1.00 40.47 188 GLU A O 1
ATOM 1534 N N . THR A 1 189 ? -16.983 17.244 -1.399 1.00 36.28 189 THR A N 1
ATOM 1535 C CA . THR A 1 189 ? -17.685 17.437 -0.123 1.00 36.28 189 THR A CA 1
ATOM 1536 C C . THR A 1 189 ? -16.919 18.444 0.741 1.00 36.28 189 THR A C 1
ATOM 1538 O O . THR A 1 189 ? -15.949 18.093 1.419 1.00 36.28 189 THR A O 1
ATOM 1541 N N . SER A 1 190 ? -17.341 19.712 0.735 1.00 40.47 190 SER A N 1
ATOM 1542 C CA . SER A 1 190 ? -16.834 20.722 1.665 1.00 40.47 190 SER A CA 1
ATOM 1543 C C . SER A 1 190 ? -17.488 20.543 3.039 1.00 40.47 190 SER A C 1
ATOM 1545 O O . SER A 1 190 ? -18.648 20.899 3.233 1.00 40.47 190 SER A O 1
ATOM 1547 N N . ASP A 1 191 ? -16.738 20.069 4.032 1.00 36.94 191 ASP A N 1
ATOM 1548 C CA . ASP A 1 191 ? -17.168 20.032 5.443 1.00 36.94 191 ASP A CA 1
ATOM 1549 C C . ASP A 1 191 ? -17.123 21.433 6.110 1.00 36.94 191 ASP A C 1
ATOM 1551 O O . ASP A 1 191 ? -16.916 21.575 7.312 1.00 36.94 191 ASP A O 1
ATOM 1555 N N . GLY A 1 192 ? -17.205 22.511 5.313 1.00 47.06 192 GLY A N 1
ATOM 1556 C CA . GLY A 1 192 ? -17.203 23.922 5.733 1.00 47.06 192 GLY A CA 1
ATOM 1557 C C . GLY A 1 192 ? -15.938 24.440 6.440 1.00 47.06 192 GLY A C 1
ATOM 1558 O O . GLY A 1 192 ? -15.792 25.647 6.617 1.00 47.06 192 GLY A O 1
ATOM 1559 N N . LYS A 1 193 ? -15.020 23.557 6.849 1.00 48.50 193 LYS A N 1
ATOM 1560 C CA . LYS A 1 193 ? -13.866 23.881 7.703 1.00 48.50 193 LYS A CA 1
ATOM 1561 C C . LYS A 1 193 ? -12.588 24.220 6.930 1.00 48.50 193 LYS A C 1
ATOM 1563 O O . LYS A 1 193 ? -11.725 24.911 7.462 1.00 48.50 193 LYS A O 1
ATOM 1568 N N . TYR A 1 194 ? -12.467 23.753 5.689 1.00 54.03 194 TYR A N 1
ATOM 1569 C CA . TYR A 1 194 ? -11.300 23.979 4.836 1.00 54.03 194 TYR A CA 1
ATOM 1570 C C . TYR A 1 194 ? -11.734 24.282 3.402 1.00 54.03 194 TYR A C 1
ATOM 1572 O O . TYR A 1 194 ? -12.759 23.746 2.970 1.00 54.03 194 TYR A O 1
ATOM 1580 N N . PRO A 1 195 ? -10.952 25.081 2.650 1.00 63.03 195 PRO A N 1
ATOM 1581 C CA . PRO A 1 195 ? -11.205 25.275 1.231 1.00 63.03 195 PRO A CA 1
ATOM 1582 C C . PRO A 1 195 ? -11.174 23.932 0.481 1.00 63.03 195 PRO A C 1
ATOM 1584 O O . PRO A 1 195 ? -10.466 23.006 0.908 1.00 63.03 195 PRO A O 1
ATOM 1587 N N . PRO A 1 196 ? -11.888 23.811 -0.646 1.00 69.25 196 PRO A N 1
ATOM 1588 C CA . PRO A 1 196 ? -11.904 22.586 -1.437 1.00 69.25 196 PRO A CA 1
ATOM 1589 C C . PRO A 1 196 ? -10.503 22.120 -1.870 1.00 69.25 196 PRO A C 1
ATOM 1591 O O . PRO A 1 196 ? -9.546 22.904 -1.896 1.00 69.25 196 PRO A O 1
ATOM 1594 N N . VAL A 1 197 ? -10.345 20.824 -2.161 1.00 70.06 197 VAL A N 1
ATOM 1595 C CA . VAL A 1 197 ? -9.035 20.221 -2.487 1.00 70.06 197 VAL A CA 1
ATOM 1596 C C . VAL A 1 197 ? -8.410 20.933 -3.681 1.00 70.06 197 VAL A C 1
ATOM 1598 O O . VAL A 1 197 ? -7.240 21.314 -3.612 1.00 70.06 197 VAL A O 1
ATOM 1601 N N . LYS A 1 198 ? -9.200 21.206 -4.723 1.00 74.56 198 LYS A N 1
ATOM 1602 C CA . LYS A 1 198 ? -8.733 21.890 -5.931 1.00 74.56 198 LYS A CA 1
ATOM 1603 C C . LYS A 1 198 ? -8.239 23.309 -5.645 1.00 74.56 198 LYS A C 1
ATOM 1605 O O . LYS A 1 198 ? -7.227 23.736 -6.199 1.00 74.56 198 LYS A O 1
ATOM 1610 N N . VAL A 1 199 ? -8.898 24.018 -4.725 1.00 71.25 199 VAL A N 1
ATOM 1611 C CA . VAL A 1 199 ? -8.477 25.352 -4.266 1.00 71.25 199 VAL A CA 1
ATOM 1612 C C . VAL A 1 199 ? -7.148 25.270 -3.517 1.00 71.25 199 VAL A C 1
ATOM 1614 O O . VAL A 1 199 ? -6.215 26.005 -3.835 1.00 71.25 199 VAL A O 1
ATOM 1617 N N . ARG A 1 200 ? -7.020 24.345 -2.561 1.00 74.12 200 ARG A N 1
ATOM 1618 C CA . ARG A 1 200 ? -5.774 24.147 -1.799 1.00 74.12 200 ARG A CA 1
ATOM 1619 C C . ARG A 1 200 ? -4.607 23.756 -2.706 1.00 74.12 200 ARG A C 1
ATOM 1621 O O . ARG A 1 200 ? -3.504 24.272 -2.541 1.00 74.12 200 ARG A O 1
ATOM 1628 N N . MET A 1 201 ? -4.864 22.912 -3.701 1.00 80.06 201 MET A N 1
ATOM 1629 C CA . MET A 1 201 ? -3.889 22.527 -4.720 1.00 80.06 201 MET A CA 1
ATOM 1630 C C . MET A 1 201 ? -3.477 23.694 -5.606 1.00 80.06 201 MET A C 1
ATOM 1632 O O . MET A 1 201 ? -2.298 23.831 -5.919 1.00 80.06 201 MET A O 1
ATOM 1636 N N . LYS A 1 202 ? -4.420 24.563 -5.985 1.00 77.94 202 LYS A N 1
ATOM 1637 C CA . LYS A 1 202 ? -4.117 25.774 -6.748 1.00 77.94 202 LYS A CA 1
ATOM 1638 C C . LYS A 1 202 ? -3.208 26.717 -5.961 1.00 77.94 202 LYS A C 1
ATOM 1640 O O . LYS A 1 202 ? -2.219 27.172 -6.523 1.00 77.94 202 LYS A O 1
ATOM 1645 N N . ILE A 1 203 ? -3.484 26.949 -4.675 1.00 74.12 203 ILE A N 1
ATOM 1646 C CA . ILE A 1 203 ? -2.627 27.769 -3.795 1.00 74.12 203 ILE A CA 1
ATOM 1647 C C . ILE A 1 203 ? -1.219 27.179 -3.716 1.00 74.12 203 ILE A C 1
ATOM 1649 O O . ILE A 1 203 ? -0.241 27.875 -3.979 1.00 74.12 203 ILE A O 1
ATOM 1653 N N . LEU A 1 204 ? -1.120 25.893 -3.369 1.00 78.56 204 LEU A N 1
ATOM 1654 C CA . LEU A 1 204 ? 0.164 25.212 -3.231 1.00 78.56 204 LEU A CA 1
ATOM 1655 C C . LEU A 1 204 ? 0.931 25.201 -4.555 1.00 78.56 204 LEU A C 1
ATOM 1657 O O . LEU A 1 204 ? 2.139 25.390 -4.577 1.00 78.56 204 LEU A O 1
ATOM 1661 N N . GLY A 1 205 ? 0.222 25.039 -5.666 1.00 78.88 205 GLY A N 1
ATOM 1662 C CA . GLY A 1 205 ? 0.791 25.126 -6.995 1.00 78.88 205 GLY A CA 1
ATOM 1663 C C . GLY A 1 205 ? 1.380 26.501 -7.304 1.00 78.88 205 GLY A C 1
ATOM 1664 O O . GLY A 1 205 ? 2.524 26.598 -7.732 1.00 78.88 205 GLY A O 1
ATOM 1665 N N . GLU A 1 206 ? 0.645 27.584 -7.065 1.00 75.06 206 GLU A N 1
ATOM 1666 C CA . GLU A 1 206 ? 1.201 28.926 -7.281 1.00 75.06 206 GLU A CA 1
ATOM 1667 C C . GLU A 1 206 ? 2.395 29.207 -6.348 1.00 75.06 206 GLU A C 1
ATOM 1669 O O . GLU A 1 206 ? 3.397 29.741 -6.807 1.00 75.06 206 GLU A O 1
ATOM 1674 N N . LEU A 1 207 ? 2.366 28.744 -5.093 1.00 72.25 207 LEU A N 1
ATOM 1675 C CA . LEU A 1 207 ? 3.518 28.821 -4.182 1.00 72.25 207 LEU A CA 1
ATOM 1676 C C . LEU A 1 207 ? 4.754 28.087 -4.716 1.00 72.25 207 LEU A C 1
ATOM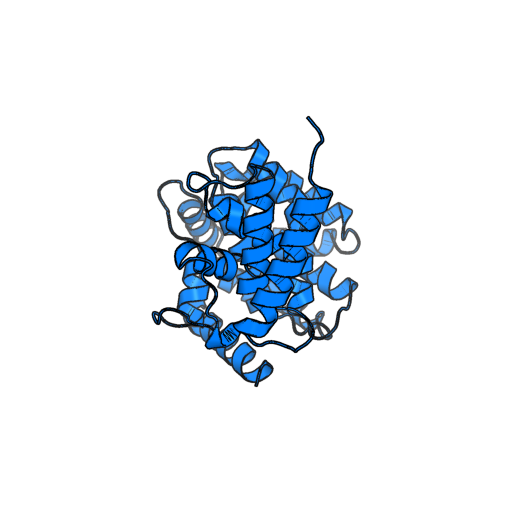 1678 O O . LEU A 1 207 ? 5.851 28.638 -4.715 1.00 72.25 207 LEU A O 1
ATOM 1682 N N . LEU A 1 208 ? 4.585 26.853 -5.196 1.00 76.19 208 LEU A N 1
ATOM 1683 C CA . LEU A 1 208 ? 5.691 26.071 -5.747 1.00 76.19 208 LEU A CA 1
ATOM 1684 C C . LEU A 1 208 ? 6.299 26.739 -6.986 1.00 76.19 208 LEU A C 1
ATOM 1686 O O . LEU A 1 208 ? 7.508 26.647 -7.177 1.00 76.19 208 LEU A O 1
ATOM 1690 N N . LYS A 1 209 ? 5.497 27.435 -7.802 1.00 76.75 209 LYS A N 1
ATOM 1691 C CA . LYS A 1 209 ? 6.002 28.215 -8.944 1.00 76.75 209 LYS A CA 1
ATOM 1692 C C . LYS A 1 209 ? 6.805 29.434 -8.507 1.00 76.75 209 LYS A C 1
ATOM 1694 O O . LYS A 1 209 ? 7.869 29.666 -9.059 1.00 76.75 209 LYS A O 1
ATOM 1699 N N . GLU A 1 210 ? 6.319 30.190 -7.524 1.00 69.56 210 GLU A N 1
ATOM 1700 C CA . GLU A 1 210 ? 7.030 31.367 -6.994 1.00 69.56 210 GLU A CA 1
ATOM 1701 C C . GLU A 1 210 ? 8.364 30.979 -6.326 1.00 69.56 210 GLU A C 1
ATOM 1703 O O . GLU A 1 210 ? 9.285 31.788 -6.262 1.00 69.56 210 GLU A O 1
ATOM 1708 N N . CYS A 1 211 ? 8.495 29.732 -5.862 1.00 66.12 211 CYS A N 1
ATOM 1709 C CA . CYS A 1 211 ? 9.745 29.175 -5.342 1.00 66.12 211 CYS A CA 1
ATOM 1710 C C . CYS A 1 211 ? 10.618 28.462 -6.398 1.00 66.12 211 CYS A C 1
ATOM 1712 O O . CYS A 1 211 ? 11.587 27.813 -6.010 1.00 66.12 211 CYS A O 1
ATOM 1714 N N . ASP A 1 212 ? 10.277 28.512 -7.693 1.00 70.00 212 ASP A N 1
ATOM 1715 C CA . ASP A 1 212 ? 10.932 27.750 -8.778 1.00 70.00 212 ASP A CA 1
ATOM 1716 C C . ASP A 1 212 ? 10.953 26.213 -8.575 1.00 70.00 212 ASP A C 1
ATOM 1718 O O . ASP A 1 212 ? 11.704 25.485 -9.224 1.00 70.00 212 ASP A O 1
ATOM 1722 N N . LEU A 1 213 ? 10.085 25.685 -7.707 1.00 65.06 213 LEU A N 1
ATOM 1723 C CA . LEU A 1 213 ? 9.937 24.253 -7.410 1.00 65.06 213 LEU A CA 1
ATOM 1724 C C . LEU A 1 213 ? 8.904 23.556 -8.308 1.00 65.06 213 LEU A C 1
ATOM 1726 O O . LEU A 1 213 ? 8.759 22.333 -8.265 1.00 65.06 213 LEU A O 1
ATOM 1730 N N . TRP A 1 214 ? 8.163 24.319 -9.116 1.00 73.44 214 TRP A N 1
ATOM 1731 C CA . TRP A 1 214 ? 7.246 23.783 -10.115 1.00 73.44 214 TRP A CA 1
ATOM 1732 C C . TRP A 1 214 ? 7.226 24.643 -11.377 1.00 73.44 214 TRP A C 1
ATOM 1734 O O . TRP A 1 214 ? 6.891 25.822 -11.355 1.00 73.44 214 TRP A O 1
ATOM 1744 N N . THR A 1 215 ? 7.514 24.019 -12.515 1.00 66.00 215 THR A N 1
ATOM 1745 C CA . THR A 1 215 ? 7.311 24.586 -13.855 1.00 66.00 215 THR A CA 1
ATOM 1746 C C . THR A 1 215 ? 6.528 23.600 -14.718 1.00 66.00 215 THR A C 1
ATOM 1748 O O . THR A 1 215 ? 6.425 22.419 -14.385 1.00 66.00 215 THR A O 1
ATOM 1751 N N . ASN A 1 216 ? 6.010 24.053 -15.863 1.00 62.97 216 ASN A N 1
ATOM 1752 C CA . ASN A 1 216 ? 5.237 23.209 -16.788 1.00 62.97 216 ASN A CA 1
ATOM 1753 C C . ASN A 1 216 ? 6.003 21.978 -17.319 1.00 62.97 216 ASN A C 1
ATOM 1755 O O . ASN A 1 216 ? 5.373 21.078 -17.866 1.00 62.97 216 ASN A O 1
ATOM 1759 N N . ASN A 1 217 ? 7.329 21.933 -17.146 1.00 62.66 217 ASN A N 1
ATOM 1760 C CA . ASN A 1 217 ? 8.193 20.826 -17.565 1.00 62.66 217 ASN A CA 1
ATOM 1761 C C . ASN A 1 217 ? 8.466 19.803 -16.448 1.00 62.66 217 ASN A C 1
ATOM 1763 O O . ASN A 1 217 ? 9.157 18.816 -16.689 1.00 62.66 217 ASN A O 1
ATOM 1767 N N . HIS A 1 218 ? 7.984 20.041 -15.226 1.00 68.69 218 HIS A N 1
ATOM 1768 C CA . HIS A 1 218 ? 8.172 19.112 -14.114 1.00 68.69 218 HIS A CA 1
ATOM 1769 C C . HIS A 1 218 ? 7.202 17.930 -14.199 1.00 68.69 218 HIS A C 1
ATOM 1771 O O . HIS A 1 218 ? 6.061 18.069 -14.645 1.00 68.69 218 HIS A O 1
ATOM 1777 N N . ASP A 1 219 ? 7.665 16.777 -13.716 1.00 73.75 219 ASP A N 1
ATOM 1778 C CA . ASP A 1 219 ? 6.898 15.536 -13.642 1.00 73.75 219 ASP A CA 1
ATOM 1779 C C . ASP A 1 219 ? 5.634 15.730 -12.784 1.00 73.75 219 ASP A C 1
ATOM 1781 O O . ASP A 1 219 ? 5.706 15.958 -11.570 1.00 73.75 219 ASP A O 1
ATOM 1785 N N . ARG A 1 220 ? 4.463 15.670 -13.430 1.00 74.19 220 ARG A N 1
ATOM 1786 C CA . ARG A 1 220 ? 3.166 15.907 -12.782 1.00 74.19 220 ARG A CA 1
ATOM 1787 C C . ARG A 1 220 ? 2.871 14.876 -11.698 1.00 74.19 220 ARG A C 1
ATOM 1789 O O . ARG A 1 220 ? 2.173 15.228 -10.749 1.00 74.19 220 ARG A O 1
ATOM 1796 N N . THR A 1 221 ? 3.431 13.666 -11.780 1.00 72.25 221 THR A N 1
ATOM 1797 C CA . THR A 1 221 ? 3.257 12.643 -10.738 1.00 72.25 221 THR A CA 1
ATOM 1798 C C . THR A 1 221 ? 3.974 13.048 -9.452 1.00 72.25 221 THR A C 1
ATOM 1800 O O . THR A 1 221 ? 3.385 13.028 -8.370 1.00 72.25 221 THR A O 1
ATOM 1803 N N . LYS A 1 222 ? 5.204 13.565 -9.558 1.00 68.38 222 LYS A N 1
ATOM 1804 C CA . LYS A 1 222 ? 5.970 14.077 -8.407 1.00 68.38 222 LYS A CA 1
ATOM 1805 C C . LYS A 1 222 ? 5.266 15.253 -7.732 1.00 68.38 222 LYS A C 1
ATOM 1807 O O . LYS A 1 222 ? 5.170 15.303 -6.506 1.00 68.38 222 LYS A O 1
ATOM 1812 N N . VAL A 1 223 ? 4.726 16.175 -8.529 1.00 76.56 223 VAL A N 1
ATOM 1813 C CA . VAL A 1 223 ? 3.979 17.335 -8.020 1.00 76.56 223 VAL A CA 1
ATOM 1814 C C . VAL A 1 223 ? 2.666 16.895 -7.365 1.00 76.56 223 VAL A C 1
ATOM 1816 O O . VAL A 1 223 ? 2.345 17.369 -6.277 1.00 76.56 223 VAL A O 1
ATOM 1819 N N . ALA A 1 224 ? 1.940 15.947 -7.965 1.00 74.38 224 ALA A N 1
ATOM 1820 C CA . ALA A 1 224 ? 0.720 15.383 -7.392 1.00 74.38 224 ALA A CA 1
ATOM 1821 C C . ALA A 1 224 ? 0.975 14.728 -6.027 1.00 74.38 224 ALA A C 1
ATOM 1823 O O . ALA A 1 224 ? 0.209 14.971 -5.097 1.00 74.38 224 ALA A O 1
ATOM 1824 N N . ARG A 1 225 ? 2.075 13.973 -5.879 1.00 64.81 225 ARG A N 1
ATOM 1825 C CA . ARG A 1 225 ? 2.480 13.342 -4.606 1.00 64.81 225 ARG A CA 1
ATOM 1826 C C . ARG A 1 225 ? 2.842 14.369 -3.531 1.00 64.81 225 ARG A C 1
ATOM 1828 O O . ARG A 1 225 ? 2.403 14.261 -2.385 1.00 64.81 225 ARG A O 1
ATOM 1835 N N . LEU A 1 226 ? 3.597 15.408 -3.890 1.00 70.50 226 LEU A N 1
ATOM 1836 C CA . LEU A 1 226 ? 3.913 16.502 -2.966 1.00 70.50 226 LEU A CA 1
ATOM 1837 C C . LEU A 1 226 ? 2.631 17.203 -2.490 1.00 70.50 226 LEU A C 1
ATOM 1839 O O . LEU A 1 226 ? 2.429 17.413 -1.292 1.00 70.50 226 LEU A O 1
ATOM 1843 N N . MET A 1 227 ? 1.731 17.511 -3.426 1.00 78.38 227 MET A N 1
ATOM 1844 C CA . MET A 1 227 ? 0.448 18.140 -3.123 1.00 78.38 227 MET A CA 1
ATOM 1845 C C . MET A 1 227 ? -0.457 17.236 -2.280 1.00 78.38 227 MET A C 1
ATOM 1847 O O . MET A 1 227 ? -1.066 17.722 -1.327 1.00 78.38 227 MET A O 1
ATOM 1851 N N . SER A 1 228 ? -0.521 15.933 -2.567 1.00 71.06 228 SER A N 1
ATOM 1852 C CA . SER A 1 228 ? -1.325 14.977 -1.798 1.00 71.06 228 SER A CA 1
ATOM 1853 C C . SER A 1 228 ? -0.842 14.850 -0.357 1.00 71.06 228 SER A C 1
ATOM 1855 O O . SER A 1 228 ? -1.663 14.833 0.565 1.00 71.06 228 SER A O 1
ATOM 1857 N N . ASN A 1 229 ? 0.478 14.854 -0.155 1.00 61.41 229 ASN A N 1
ATOM 1858 C CA . ASN A 1 229 ? 1.095 14.786 1.167 1.00 61.41 229 ASN A CA 1
ATOM 1859 C C . ASN A 1 229 ? 0.836 16.055 1.988 1.00 61.41 229 ASN A C 1
ATOM 1861 O O . ASN A 1 229 ? 0.419 15.957 3.140 1.00 61.41 229 ASN A O 1
ATOM 1865 N N . ILE A 1 230 ? 1.013 17.238 1.391 1.00 66.31 230 ILE A N 1
ATOM 1866 C CA . ILE A 1 230 ? 0.841 18.522 2.091 1.00 66.31 230 ILE A CA 1
ATOM 1867 C C . ILE A 1 230 ? -0.638 18.819 2.379 1.00 66.31 230 ILE A C 1
ATOM 1869 O O . ILE A 1 230 ? -0.983 19.302 3.456 1.00 66.31 230 ILE A O 1
ATOM 1873 N N . ILE A 1 231 ? -1.529 18.549 1.423 1.00 70.56 231 ILE A N 1
ATOM 1874 C CA . ILE A 1 231 ? -2.949 18.943 1.502 1.00 70.56 231 ILE A CA 1
ATOM 1875 C C . ILE A 1 231 ? -3.796 17.867 2.190 1.00 70.56 231 ILE A C 1
ATOM 1877 O O . ILE A 1 231 ? -4.925 18.132 2.619 1.00 70.56 231 ILE A O 1
ATOM 1881 N N . GLY A 1 232 ? -3.260 16.654 2.310 1.00 60.47 232 GLY A N 1
ATOM 1882 C CA . GLY A 1 232 ? -3.984 15.522 2.858 1.00 60.47 232 GLY A CA 1
ATOM 1883 C C . GLY A 1 232 ? -5.074 15.002 1.917 1.00 60.47 232 GLY A C 1
ATOM 1884 O O . GLY A 1 232 ? -6.116 14.551 2.390 1.00 60.47 232 GLY A O 1
ATOM 1885 N N . THR A 1 233 ? -4.842 15.046 0.602 1.00 61.91 233 THR A N 1
ATOM 1886 C CA . THR A 1 233 ? -5.705 14.407 -0.412 1.00 61.91 233 THR A CA 1
ATOM 1887 C C . THR A 1 233 ? -5.082 13.096 -0.914 1.00 61.91 233 THR A C 1
ATOM 1889 O O . THR A 1 233 ? -3.954 12.778 -0.537 1.00 61.91 233 THR A O 1
ATOM 1892 N N . SER A 1 234 ? -5.806 12.300 -1.705 1.00 68.00 234 SER A N 1
ATOM 1893 C CA . SER A 1 234 ? -5.229 11.135 -2.386 1.00 68.00 234 SER A CA 1
ATOM 1894 C C . SER A 1 234 ? -4.356 11.580 -3.562 1.00 68.00 234 SER A C 1
ATOM 1896 O O . SER A 1 234 ? -4.600 12.626 -4.173 1.00 68.00 234 SER A O 1
ATOM 1898 N N . TYR A 1 235 ? -3.338 10.781 -3.885 1.00 70.25 235 TYR A N 1
ATOM 1899 C CA . TYR A 1 235 ? -2.485 11.009 -5.052 1.00 70.25 235 TYR A CA 1
ATOM 1900 C C . TYR A 1 235 ? -3.312 11.090 -6.343 1.00 70.25 235 TYR A C 1
ATOM 1902 O O . TYR A 1 235 ? -3.159 12.045 -7.095 1.00 70.25 235 TYR A O 1
ATOM 1910 N N . ASN A 1 236 ? -4.262 10.171 -6.537 1.00 61.91 236 ASN A N 1
ATOM 1911 C CA . ASN A 1 236 ? -5.102 10.122 -7.738 1.00 61.91 236 ASN A CA 1
ATOM 1912 C C . ASN A 1 236 ? -5.972 11.374 -7.893 1.00 61.91 236 ASN A C 1
ATOM 1914 O O . ASN A 1 236 ? -6.043 11.953 -8.974 1.00 61.91 236 ASN A O 1
ATOM 1918 N N . ASN A 1 237 ? -6.566 11.866 -6.801 1.00 68.31 237 ASN A N 1
ATOM 1919 C CA . ASN A 1 237 ? -7.330 13.111 -6.838 1.00 68.31 237 ASN A CA 1
ATOM 1920 C C . ASN A 1 237 ? -6.422 14.312 -7.166 1.00 68.31 237 ASN A C 1
ATOM 1922 O O . ASN A 1 237 ? -6.792 15.193 -7.944 1.00 68.31 237 ASN A O 1
ATOM 1926 N N . ALA A 1 238 ? -5.200 14.332 -6.627 1.00 71.12 238 ALA A N 1
ATOM 1927 C CA . ALA A 1 238 ? -4.220 15.359 -6.958 1.00 71.12 238 ALA A CA 1
ATOM 1928 C C . ALA A 1 238 ? -3.768 15.291 -8.429 1.00 71.12 238 ALA A C 1
ATOM 1930 O O . ALA A 1 238 ? -3.711 16.311 -9.118 1.00 71.12 238 ALA A O 1
ATOM 1931 N N . LEU A 1 239 ? -3.493 14.095 -8.940 1.00 77.69 239 LEU A N 1
ATOM 1932 C CA . LEU A 1 239 ? -3.043 13.889 -10.310 1.00 77.69 239 LEU A CA 1
ATOM 1933 C C . LEU A 1 239 ? -4.139 14.247 -11.319 1.00 77.69 239 LEU A C 1
ATOM 1935 O O . LEU A 1 239 ? -3.872 14.987 -12.265 1.00 77.69 239 LEU A O 1
ATOM 1939 N N . ASN A 1 240 ? -5.380 13.823 -11.075 1.00 76.50 240 ASN A N 1
ATOM 1940 C CA . ASN A 1 240 ? -6.527 14.162 -11.920 1.00 76.50 240 ASN A CA 1
ATOM 1941 C C . ASN A 1 240 ? -6.756 15.675 -11.975 1.00 76.50 240 ASN A C 1
ATOM 1943 O O . ASN A 1 240 ? -6.930 16.241 -13.053 1.00 76.50 240 ASN A O 1
ATOM 1947 N N . ASN A 1 241 ? -6.670 16.365 -10.835 1.00 77.75 241 ASN A N 1
ATOM 1948 C CA . ASN A 1 241 ? -6.779 17.823 -10.797 1.00 77.75 241 ASN A CA 1
ATOM 1949 C C . ASN A 1 241 ? -5.636 18.537 -11.542 1.00 77.75 241 ASN A C 1
ATOM 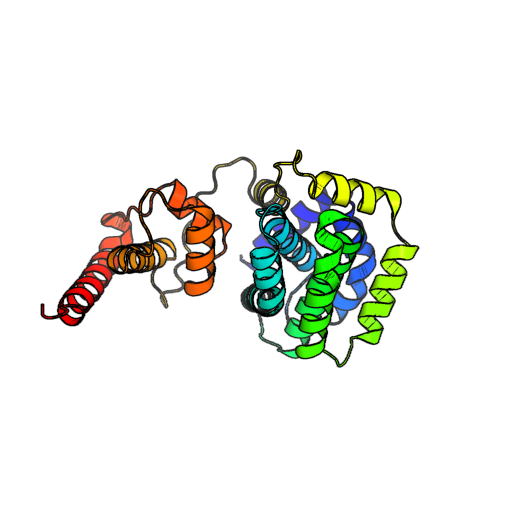1951 O O . ASN A 1 241 ? -5.858 19.588 -12.145 1.00 77.75 241 ASN A O 1
ATOM 1955 N N . LEU A 1 242 ? -4.421 17.982 -11.533 1.00 78.19 242 LEU A N 1
ATOM 1956 C CA . LEU A 1 242 ? -3.291 18.513 -12.302 1.00 78.19 242 LEU A CA 1
ATOM 1957 C C . LEU A 1 242 ? -3.435 18.249 -13.806 1.00 78.19 242 LEU A C 1
ATOM 1959 O O . LEU A 1 242 ? -3.137 19.137 -14.607 1.00 78.19 242 LEU A O 1
ATOM 1963 N N . ASN A 1 243 ? -3.920 17.068 -14.189 1.00 78.06 243 ASN A N 1
ATOM 1964 C CA . ASN A 1 243 ? -4.138 16.680 -15.583 1.00 78.06 243 ASN A CA 1
ATOM 1965 C C . ASN A 1 243 ? -5.278 17.470 -16.231 1.00 78.06 243 ASN A C 1
ATOM 1967 O O . ASN A 1 243 ? -5.112 17.966 -17.346 1.00 78.06 243 ASN A O 1
ATOM 1971 N N . ASN A 1 244 ? -6.369 17.683 -15.495 1.00 73.88 244 ASN A N 1
ATOM 1972 C CA . ASN A 1 244 ? -7.539 18.446 -15.941 1.00 73.88 244 ASN A CA 1
ATOM 1973 C C . ASN A 1 244 ? -7.360 19.968 -15.796 1.00 73.88 244 ASN A C 1
ATOM 1975 O O . ASN A 1 244 ? -8.232 20.751 -16.175 1.00 73.88 244 ASN A O 1
ATOM 1979 N N . GLY A 1 245 ? -6.223 20.397 -15.245 1.00 69.12 245 GLY A N 1
ATOM 1980 C CA . GLY A 1 245 ? -5.926 21.787 -14.945 1.00 69.12 245 GLY A CA 1
ATOM 1981 C C . GLY A 1 245 ? -6.567 22.264 -13.638 1.00 69.12 245 GLY A C 1
ATOM 1982 O O . GLY A 1 245 ? -7.762 22.101 -13.374 1.00 69.12 245 GLY A O 1
ATOM 1983 N N . LEU A 1 246 ? -5.762 22.960 -12.830 1.00 71.06 246 LEU A N 1
ATOM 1984 C CA . LEU A 1 246 ? -6.183 23.611 -11.582 1.00 71.06 246 LEU A CA 1
ATOM 1985 C C . LEU A 1 246 ? -6.944 24.924 -11.847 1.00 71.06 246 LEU A C 1
ATOM 1987 O O . LEU A 1 246 ? -6.646 25.972 -11.269 1.00 71.06 246 LEU A O 1
ATOM 1991 N N . THR A 1 247 ? -7.894 24.891 -12.775 1.00 68.94 247 THR A N 1
ATOM 1992 C CA . THR A 1 247 ? -8.727 26.040 -13.130 1.00 68.94 247 THR A CA 1
ATOM 1993 C C . THR A 1 247 ? -9.867 26.147 -12.122 1.00 68.94 247 THR A C 1
ATOM 1995 O O . THR A 1 247 ? -10.617 25.186 -11.928 1.00 68.94 247 THR A O 1
ATOM 1998 N N . LEU A 1 248 ? -9.987 27.305 -11.470 1.00 66.69 248 LEU A N 1
ATOM 1999 C CA . LEU A 1 248 ? -11.069 27.607 -10.535 1.00 66.69 248 LEU A CA 1
ATOM 2000 C C . LEU A 1 248 ? -12.170 28.392 -11.259 1.00 66.69 248 LEU A C 1
ATOM 2002 O O . LEU A 1 248 ? -11.889 29.343 -11.983 1.00 66.69 248 LEU A O 1
ATOM 2006 N N . ASN A 1 249 ? -13.422 27.989 -11.062 1.00 67.38 249 ASN A N 1
ATOM 2007 C CA . ASN A 1 249 ? -14.613 28.651 -11.593 1.00 67.38 249 ASN A CA 1
ATOM 2008 C C . ASN A 1 249 ? -15.154 29.702 -10.604 1.00 67.38 249 ASN A C 1
ATOM 2010 O O . ASN A 1 249 ? -15.479 29.356 -9.468 1.00 67.38 249 ASN A O 1
ATOM 2014 N N . GLU A 1 250 ? -15.333 30.956 -11.035 1.00 56.94 250 GLU A N 1
ATOM 2015 C CA . GLU A 1 250 ? -15.899 32.041 -10.209 1.00 56.94 250 GLU A CA 1
ATOM 2016 C C . GLU A 1 250 ? -17.287 31.718 -9.638 1.00 56.94 250 GLU A C 1
ATOM 2018 O O . GLU A 1 250 ? -17.581 32.084 -8.500 1.00 56.94 250 GLU A O 1
ATOM 2023 N N . LYS A 1 251 ? -18.136 30.989 -10.376 1.00 56.81 251 LYS A N 1
ATOM 2024 C CA . LYS A 1 251 ? -19.481 30.626 -9.895 1.00 56.81 251 LYS A CA 1
ATOM 2025 C C . LYS A 1 251 ? -19.464 29.647 -8.719 1.00 56.81 251 LYS A C 1
ATOM 2027 O O . LYS A 1 251 ? -20.391 29.674 -7.918 1.00 56.81 251 LYS A O 1
ATOM 2032 N N . GLN A 1 252 ? -18.451 28.783 -8.634 1.00 54.00 252 GLN A N 1
ATOM 2033 C CA . GLN A 1 252 ? -18.344 27.734 -7.608 1.00 54.00 252 GLN A CA 1
ATOM 2034 C C . GLN A 1 252 ? -17.351 28.099 -6.498 1.00 54.00 252 GLN A C 1
ATOM 2036 O O . GLN A 1 252 ? -17.545 27.702 -5.355 1.00 54.00 252 GLN A O 1
ATOM 2041 N N . HIS A 1 253 ? -16.327 28.898 -6.808 1.00 58.56 253 HIS A N 1
ATOM 2042 C CA . HIS A 1 253 ? -15.215 29.188 -5.903 1.00 58.56 253 HIS A CA 1
ATOM 2043 C C . HIS A 1 253 ? -14.990 30.685 -5.666 1.00 58.56 253 HIS A C 1
ATOM 2045 O O . HIS A 1 253 ? -13.984 31.038 -5.065 1.00 58.56 253 HIS A O 1
ATOM 2051 N N . GLY A 1 254 ? -15.876 31.587 -6.109 1.00 54.53 254 GLY A N 1
ATOM 2052 C CA . GLY A 1 254 ? -15.628 33.039 -6.087 1.00 54.53 254 GLY A CA 1
ATOM 2053 C C . GLY A 1 254 ? -15.171 33.592 -4.729 1.00 54.53 254 GLY A C 1
ATOM 2054 O O . GLY A 1 254 ? -14.211 34.353 -4.657 1.00 54.53 254 GLY A O 1
ATOM 2055 N N . LYS A 1 255 ? -15.780 33.130 -3.630 1.00 60.78 255 LYS A N 1
ATOM 2056 C CA . LYS A 1 255 ? -15.407 33.551 -2.267 1.00 60.78 255 LYS A CA 1
ATOM 2057 C C . LYS A 1 255 ? -14.040 33.012 -1.824 1.00 60.78 255 LYS A C 1
ATOM 2059 O O . LYS A 1 255 ? -13.333 33.674 -1.069 1.00 60.78 255 LYS A O 1
ATOM 2064 N N . ASP A 1 256 ? -13.670 31.827 -2.302 1.00 56.12 256 ASP A N 1
ATOM 2065 C CA . ASP A 1 256 ? -12.378 31.204 -2.024 1.00 56.12 256 ASP A CA 1
ATOM 2066 C C . ASP A 1 256 ? -11.275 31.792 -2.909 1.00 56.12 256 ASP A C 1
ATOM 2068 O O . ASP A 1 256 ? -10.177 32.014 -2.414 1.00 56.12 256 ASP A O 1
ATOM 2072 N N . ILE A 1 257 ? -11.573 32.130 -4.169 1.00 61.72 257 ILE A N 1
ATOM 2073 C CA . ILE A 1 257 ? -10.677 32.830 -5.103 1.00 61.72 257 ILE A CA 1
ATOM 2074 C C . ILE A 1 257 ? -10.259 34.188 -4.526 1.00 61.72 257 ILE A C 1
ATOM 2076 O O . ILE A 1 257 ? -9.069 34.493 -4.503 1.00 61.72 257 ILE A O 1
ATOM 2080 N N . ASP A 1 258 ? -11.197 34.970 -3.985 1.00 63.53 258 ASP A N 1
ATOM 2081 C CA . ASP A 1 258 ? -10.879 36.254 -3.346 1.00 63.53 258 ASP A CA 1
ATOM 2082 C C . ASP A 1 258 ? -9.982 36.091 -2.110 1.00 63.53 258 ASP A C 1
ATOM 2084 O O . ASP A 1 258 ? -9.098 36.913 -1.859 1.00 63.53 258 ASP A O 1
ATOM 2088 N N . ASN A 1 259 ? -10.186 35.028 -1.327 1.00 60.00 259 ASN A N 1
ATOM 2089 C CA . ASN A 1 259 ? -9.358 34.734 -0.156 1.00 60.00 259 ASN A CA 1
ATOM 2090 C C . ASN A 1 259 ? -7.966 34.225 -0.556 1.00 60.00 259 ASN A C 1
ATOM 2092 O O . ASN A 1 259 ? -6.974 34.646 0.035 1.00 60.00 259 ASN A O 1
ATOM 2096 N N . VAL A 1 260 ? -7.885 33.368 -1.577 1.00 58.16 260 VAL A N 1
ATOM 2097 C CA . VAL A 1 260 ? -6.633 32.891 -2.179 1.00 58.16 260 VAL A CA 1
ATOM 2098 C C . VAL A 1 260 ? -5.824 34.066 -2.708 1.00 58.16 260 VAL A C 1
ATOM 2100 O O . VAL A 1 260 ? -4.653 34.186 -2.366 1.00 58.16 260 VAL A O 1
ATOM 2103 N N . ASN A 1 261 ? -6.445 34.959 -3.481 1.00 62.25 261 ASN A N 1
ATOM 2104 C CA . ASN A 1 261 ? -5.769 36.120 -4.053 1.00 62.25 261 ASN A CA 1
ATOM 2105 C C . ASN A 1 261 ? -5.249 37.057 -2.960 1.00 62.25 261 ASN A C 1
ATOM 2107 O O . ASN A 1 261 ? -4.100 37.463 -3.028 1.00 62.25 261 ASN A O 1
ATOM 2111 N N . LYS A 1 262 ? -6.011 37.302 -1.886 1.00 66.81 262 LYS A N 1
ATOM 2112 C CA . LYS A 1 262 ? -5.515 38.081 -0.733 1.00 66.81 262 LYS A CA 1
ATOM 2113 C C . LYS A 1 262 ? -4.313 37.437 -0.042 1.00 66.81 262 LYS A C 1
ATOM 2115 O O . LYS A 1 262 ? -3.385 38.144 0.343 1.00 66.81 262 LYS A O 1
ATOM 2120 N N . VAL A 1 263 ? -4.335 36.115 0.142 1.00 59.88 263 VAL A N 1
ATOM 2121 C CA . VAL A 1 263 ? -3.220 35.374 0.753 1.00 59.88 263 VAL A CA 1
ATOM 2122 C C . VAL A 1 263 ? -1.992 35.416 -0.156 1.00 59.88 263 VAL A C 1
ATOM 2124 O O . VAL A 1 263 ? -0.899 35.705 0.324 1.00 59.88 263 VAL A O 1
ATOM 2127 N N . LEU A 1 264 ? -2.167 35.195 -1.460 1.00 61.25 264 LEU A N 1
ATOM 2128 C CA . LEU A 1 264 ? -1.091 35.271 -2.448 1.00 61.25 264 LEU A CA 1
ATOM 2129 C C . LEU A 1 264 ? -0.534 36.695 -2.586 1.00 61.25 264 LEU A C 1
ATOM 2131 O O . LEU A 1 264 ? 0.679 36.846 -2.660 1.00 61.25 264 LEU A O 1
ATOM 2135 N N . ASP A 1 265 ? -1.372 37.731 -2.555 1.00 67.62 265 ASP A N 1
ATOM 2136 C CA . ASP A 1 265 ? -0.944 39.135 -2.609 1.00 67.62 265 ASP A CA 1
ATOM 2137 C C . ASP A 1 265 ? -0.147 39.532 -1.358 1.00 67.62 265 ASP A C 1
ATOM 2139 O O . ASP A 1 265 ? 0.881 40.200 -1.471 1.00 67.62 265 ASP A O 1
ATOM 2143 N N . SER A 1 266 ? -0.564 39.067 -0.173 1.00 63.06 266 SER A N 1
ATOM 2144 C CA . SER A 1 266 ? 0.194 39.244 1.077 1.00 63.06 266 SER A CA 1
ATOM 2145 C C . SER A 1 266 ? 1.529 38.496 1.044 1.00 63.06 266 SER A C 1
ATOM 2147 O O . SER A 1 266 ? 2.556 39.031 1.447 1.00 63.06 266 SER A O 1
ATOM 2149 N N . LEU A 1 267 ? 1.545 37.265 0.529 1.00 58.28 267 LEU A N 1
ATOM 2150 C CA . LEU A 1 267 ? 2.780 36.493 0.372 1.00 58.28 267 LEU A CA 1
ATOM 2151 C C . LEU A 1 267 ? 3.732 37.162 -0.621 1.00 58.28 267 LEU A C 1
ATOM 2153 O O . LEU A 1 267 ? 4.926 37.237 -0.356 1.00 58.28 267 LEU A O 1
ATOM 2157 N N . LYS A 1 268 ? 3.215 37.704 -1.728 1.00 62.16 268 LYS A N 1
ATOM 2158 C CA . LYS A 1 268 ? 3.995 38.458 -2.720 1.00 62.16 268 LYS A CA 1
ATOM 2159 C C . LYS A 1 268 ? 4.539 39.774 -2.171 1.00 62.16 268 LYS A C 1
ATOM 2161 O O . LYS A 1 268 ? 5.630 40.175 -2.571 1.00 62.16 268 LYS A O 1
ATOM 2166 N N . SER A 1 269 ? 3.824 40.442 -1.260 1.00 59.69 269 SER A N 1
ATOM 2167 C CA . SER A 1 269 ? 4.356 41.629 -0.580 1.00 59.69 269 SER A CA 1
ATOM 2168 C C . SER A 1 269 ? 5.460 41.282 0.418 1.00 59.69 269 SER A C 1
ATOM 2170 O O . SER A 1 269 ? 6.439 42.020 0.511 1.00 59.69 269 SER A O 1
ATOM 2172 N N . ASP A 1 270 ? 5.330 40.155 1.121 1.00 55.78 270 ASP A N 1
ATOM 2173 C CA . ASP A 1 270 ? 6.273 39.735 2.165 1.00 55.78 270 ASP A CA 1
ATOM 2174 C C . ASP A 1 270 ? 7.528 39.048 1.594 1.00 55.78 270 ASP A C 1
ATOM 2176 O O . ASP A 1 270 ? 8.613 39.162 2.165 1.00 55.78 270 ASP A O 1
ATOM 2180 N N . LEU A 1 271 ? 7.409 38.388 0.436 1.00 46.97 271 LEU A N 1
ATOM 2181 C CA . LEU A 1 271 ? 8.508 37.759 -0.307 1.00 46.97 271 LEU A CA 1
ATOM 2182 C C . LEU A 1 271 ? 9.284 38.733 -1.205 1.00 46.97 271 LEU A C 1
ATOM 2184 O O . LEU A 1 271 ? 10.129 38.281 -1.979 1.00 46.97 271 LEU A O 1
ATOM 2188 N N . GLN A 1 272 ? 9.062 40.053 -1.114 1.00 46.44 272 GLN A N 1
ATOM 2189 C CA . GLN A 1 272 ? 9.963 41.025 -1.741 1.00 46.44 272 GLN A CA 1
ATOM 2190 C C . GLN A 1 272 ? 11.362 40.917 -1.117 1.00 46.44 272 GLN A C 1
ATOM 2192 O O . GLN A 1 272 ? 11.724 41.641 -0.186 1.00 46.44 272 GLN A O 1
ATOM 2197 N N . ILE A 1 273 ? 12.178 40.020 -1.667 1.00 36.16 273 ILE A N 1
ATOM 2198 C CA . ILE A 1 273 ? 13.622 40.040 -1.504 1.00 36.16 273 ILE A CA 1
ATOM 2199 C C . ILE A 1 273 ? 14.065 41.366 -2.116 1.00 36.16 273 ILE A C 1
ATOM 2201 O O . ILE A 1 273 ? 14.033 41.551 -3.332 1.00 36.16 273 ILE A O 1
ATOM 2205 N N . LYS A 1 274 ? 14.414 42.326 -1.256 1.00 31.92 274 LYS A N 1
ATOM 2206 C CA . LYS A 1 274 ? 15.109 43.537 -1.685 1.00 31.92 274 LYS A CA 1
ATOM 2207 C C . LYS A 1 274 ? 16.371 43.097 -2.424 1.00 31.92 274 LYS A C 1
ATOM 2209 O O . LYS A 1 274 ? 17.236 42.479 -1.806 1.00 31.92 274 LYS A O 1
ATOM 2214 N N . CYS A 1 275 ? 16.431 43.393 -3.720 1.00 33.41 275 CYS A N 1
ATOM 2215 C CA . CYS A 1 275 ? 17.682 43.399 -4.469 1.00 33.41 275 CYS A CA 1
ATOM 2216 C C . CYS A 1 275 ? 18.683 44.364 -3.822 1.00 33.41 275 CYS A C 1
ATOM 2218 O O . CYS A 1 275 ? 18.242 45.441 -3.349 1.00 33.41 275 CYS A O 1
#

Secondary structure (DSSP, 8-state):
-HHHHHHHHHHHHHHHHTT-HHHHHHHHHHHHHHTT-TTT---HHHHHHHHHHHHHHHHTTTT-HHHHHHHHHHHHHHHHHHHHHH-SS--HHHHHHHHHHHHHHHHHHHHT-TTTGGGHHHHHHHHHHH-GGGHHHHHHHHHHHHHHS-HHHHHHHHHHHTSTT----HHHHHHHHHH-SS---------SSS--HHHHHHHHHHHHHHTTS--TTS-HHHHHHHHHHHHT--HHHHHHHHHS--PPPHHHHHHHHHHHHHHHHHHHHHT----

pLDDT: mean 74.31, std 14.78, range [31.92, 93.31]

Sequence (275 aa):
MRNQEQNAGREVLDSVFSNHPLYRLISGACTKYERELTLSDIRMEDFFVETANCLDEVKEKDNDPAFQEEICEGMWDSTWSRLSRKSQSINKDEINLATCVVQTLLIVCLIFSEPHCYLVEILMRTAERNYSSRREEILSAVQKFMWRYGEDSLRAWVSDFMSVDNTSYLSEEIASALHGEEEIVEEETSDGKYPPVKVRMKILGELLKECDLWTNNHDRTKVARLMSNIIGTSYNNALNNLNNGLTLNEKQHGKDIDNVNKVLDSLKSDLQIKC

Foldseek 3Di:
DVVVLVVVLVVLCCVPCVPPQLLVLLVVQCVVLQVVLVQFNDDSVNLVLLLLVLLLVLLVCLPDPVVSLVCLLCSLVVQLLLSCVSGPDPPPLSSLSSSLLSLLSNLLLQCLAPSRNVSSVSSLVNNCVRPVPCSVVSVVSSVCSCVPGCVPNSSVVSNQCSDPPHPDGVNVVSVCSSPPPPDDPDDFDDPVPDDTLLLQLVLVQVVCVVVVNDDPPDDLLVSLVVSCVVSVHDSVVSSSCVVVDSDDDCVVCVVSVVVSVVVVVVVVVVPPPPD

Organism: NCBI:txid2608404